Protein 5XPD (pdb70)

CATH classification: 2.20.28.10

Secondary structure (DSSP, 8-state):
-HHHHHHHHHHHHHHHHHHTTTHHHHHHHHHHTS-TT--SHHHHHHHHHHHHHHHHHHHHTTGGGHHHHHHHHHHHHHHHHHHHHHHSS-HHHHHHHHHHIIIIIIIIHHHHHHHHHHH--HHHHHHHHHHHHHHHHHHTTHHHHHHHHHHHHHT--TTS-HHHHHHHHHHHHHHHHHHHHTT-HHHHHHHHHHHHHHHHHHHHHHHHTT-SPPGGGSPPEEETTT--EE-TTT-BGGGTB-TT--GGGS-TT-B-TTT--BGGGEEE-

B-factor: mean 39.99, std 9.56, range [23.78, 110.28]

Sequence (269 aa):
NLWAFVFGILGNIISFVLFLAPVPTFVRICKKKSTEGFQSLPYVSALFNAMLWIYYAMQKDGTAFLLITINAFGCVIETIYIVLFVSYANKKTRISTLKVLGLLNFLGFAAIVLVCELLTKGSTREKVLGGICVGFSVSMFAAPLSIMRVVVRTRSVEFMPFSLSLFLTINAVTWLFYGLAIKDFYVALPNVLGAFLGAVQMILYIIFKYYKTPVAQMKKYTCTVCGYIYNPEDGDPDNGVNPGTDFKDIPDDWVCPLCGVGKDQFEEV

Organism: Arabidopsis thaliana (NCBI:txid3702)

GO terms:
  GO:0005515 protein binding (F, IPI)
  GO:0005886 plasma membrane (C, IDA)
  GO:0008515 sucrose transmembrane transporter activity (F, IDA)
  GO:1905200 gibberellic acid transmembrane transport (P, IDA)
  GO:0015770 sucrose transport (P, IDA)
  GO:1905201 gibberellin transmembrane transporter activity (F, IDA)
  GO:0009555 pollen development (P, IGI)
  GO:0009901 anther dehiscence (P, IGI)
  GO:1905200 gibberellic acid transmembrane transport (P, IGI)
  GO:0052543 callose deposition in cell wall (P, IGI)
  GO:0080112 seed growth (P, IGI)

InterPro domains:
  IPR004316 Sugar transporter SWEET repeat [PF03083] (11-97)
  IPR004316 Sugar transporter SWEET repeat [PF03083] (133-217)
  IPR047664 Sugar transporter SWEET [PTHR10791] (14-227)

Foldseek 3Di:
DVQLVVLLVVLLVLLVVVLCVCVVLLVVCVVVLENPPDALVVLLLQLLLLVLQLVLVVQVPDSCVSSNVSSVVSNVSSVVVLVSNLRSYDPVRVVVSVVSSCVRVPVVVVVVVVCLVPPDHHPVSNVSSLVVSLVSLLVSCVVLVVLLVCCVVVLACVSPDLVSLVSQLSSLVSQLSSCVVVVNVSSRVVSVVRNVSSVVSNVSCVVRHCVDPPLVPAWWKAQPVPRDIARQQPFDVVVPTDRVHHLVNDDQCDADPVPGHGSVRMDTD

Nearest PDB structures (foldseek):
  5xpd-assembly1_A  TM=1.004E+00  e=3.916E-40  Arabidopsis thaliana
  5cth-assembly1_B  TM=9.439E-01  e=1.052E-13  Oryza sativa Japonica Group
  1t9p-assembly1_A  TM=1.007E+00  e=3.402E-06  Clostridium pasteurianum
  7sus-assembly1_A  TM=2.510E-01  e=6.644E-07  Homo sapiens
  4xnw-assembly1_A  TM=2.175E-01  e=5.753E-07  Homo sapiens

Radius of gyration: 25.72 Å; Cα contacts (8 Å, |Δi|>4): 319; chains: 1; bounding box: 33×51×78 Å

Solvent-accessible surface area: 15202 Å² total; per-residue (Å²): 109,140,178,8,118,69,36,0,71,77,0,23,95,32,10,88,62,35,38,65,50,26,59,92,37,7,73,107,0,41,150,109,136,38,6,48,67,77,118,14,111,68,20,0,14,18,16,10,31,4,33,0,24,36,16,0,1,111,42,46,106,64,78,0,128,25,6,41,51,12,22,41,62,0,25,88,14,8,62,77,5,8,84,49,0,23,52,64,8,97,159,167,44,87,71,62,3,85,134,62,28,24,123,47,10,138,121,26,41,54,52,27,53,108,68,0,76,125,133,22,151,51,83,76,20,54,126,50,0,0,38,59,0,24,38,38,16,53,64,64,41,65,66,35,90,59,53,14,180,41,1,61,175,54,96,26,18,131,122,6,57,69,62,90,0,60,73,74,13,70,29,6,46,7,22,27,92,0,0,78,22,22,146,5,118,66,10,2,90,8,26,72,62,12,16,134,25,3,36,48,11,32,92,23,36,128,102,24,90,171,116,132,81,83,64,99,72,18,115,85,28,26,0,90,87,47,50,39,72,0,36,3,102,89,8,12,84,140,91,67,6,113,77,29,31,36,16,165,106,3,73,128,126,16,66,1,52,131,55,43,32,26,31,126,71,20,107,69,105

Structure (mmCIF, N/CA/C/O backbone):
data_5XPD
#
_entry.id   5XPD
#
_cell.length_a   75.780
_cell.length_b   42.831
_cell.length_c   116.553
_cell.angle_alpha   90.00
_cell.angle_beta   93.85
_cell.angle_gamma   90.00
#
_symmetry.space_group_name_H-M   'C 1 2 1'
#
loop_
_entity.id
_entity.type
_entity.pdbx_description
1 polymer 'sugar transporter'
2 non-polymer "2'-DEOXYCYTIDINE-5'-MONOPHOSPHATE"
#
loop_
_atom_site.group_PDB
_atom_site.id
_atom_site.type_symbol
_atom_site.label_atom_id
_atom_site.label_alt_id
_atom_site.label_comp_id
_atom_site.label_asym_id
_atom_site.label_entity_id
_atom_site.label_seq_id
_atom_site.pdbx_PDB_ins_code
_atom_site.Cartn_x
_atom_site.Cartn_y
_atom_site.Cartn_z
_atom_site.occupancy
_atom_site.B_iso_or_equiv
_atom_site.auth_seq_id
_atom_site.auth_comp_id
_atom_site.auth_asym_id
_atom_site.auth_atom_id
_atom_site.pdbx_PDB_model_num
ATOM 1 N N . ASN A 1 6 ? -21.859 1.505 55.892 1.00 58.19 6 ASN A N 1
ATOM 2 C CA . ASN A 1 6 ? -22.874 2.552 55.893 1.00 54.93 6 ASN A CA 1
ATOM 3 C C . ASN A 1 6 ? -23.757 2.493 54.644 1.00 51.55 6 ASN A C 1
ATOM 4 O O . ASN A 1 6 ? -23.364 1.930 53.624 1.00 50.65 6 ASN A O 1
ATOM 9 N N . LEU A 1 7 ? -24.948 3.079 54.749 1.00 45.91 7 LEU A N 1
ATOM 10 C CA . LEU A 1 7 ? -25.988 3.027 53.717 1.00 46.20 7 LEU A CA 1
ATOM 11 C C . LEU A 1 7 ? -25.533 3.605 52.375 1.00 51.57 7 LEU A C 1
ATOM 12 O O . LEU A 1 7 ? -25.778 3.019 51.306 1.00 52.96 7 LEU A O 1
ATOM 17 N N . TRP A 1 8 ? -24.853 4.746 52.453 1.00 49.75 8 TRP A N 1
ATOM 18 C CA . TRP A 1 8 ? -24.336 5.441 51.281 1.00 49.12 8 TRP A CA 1
ATOM 19 C C . TRP A 1 8 ? -23.477 4.540 50.403 1.00 49.13 8 TRP A C 1
ATOM 20 O O . TRP A 1 8 ? -23.718 4.409 49.194 1.00 50.15 8 TRP A O 1
ATOM 31 N N . ALA A 1 9 ? -22.473 3.931 51.030 1.00 50.00 9 ALA A N 1
ATOM 32 C CA . ALA A 1 9 ? -21.561 3.013 50.355 1.00 42.75 9 ALA A CA 1
ATOM 33 C C . ALA A 1 9 ? -22.304 1.889 49.656 1.00 42.86 9 ALA A C 1
ATOM 34 O O . ALA A 1 9 ? -21.856 1.391 48.625 1.00 44.31 9 ALA A O 1
ATOM 36 N N . PHE A 1 10 ? -23.428 1.476 50.233 1.00 44.03 10 PHE A N 1
ATOM 37 C CA . PHE A 1 10 ? -24.248 0.443 49.626 1.00 44.34 10 PHE A CA 1
ATOM 38 C C . PHE A 1 10 ? -24.912 0.983 48.375 1.00 47.33 10 PHE A C 1
ATOM 39 O O . PHE A 1 10 ? -24.854 0.342 47.318 1.00 50.61 10 PHE A O 1
ATOM 47 N N . VAL A 1 11 ? -25.540 2.154 48.489 1.00 44.45 11 VAL A N 1
ATOM 48 C CA . VAL A 1 11 ? -26.191 2.747 47.325 1.00 45.84 11 VAL A CA 1
ATOM 49 C C . VAL A 1 11 ? -25.201 2.888 46.165 1.00 44.73 11 VAL A C 1
ATOM 50 O O . VAL A 1 11 ? -25.509 2.487 45.030 1.00 42.63 11 VAL A O 1
ATOM 54 N N . PHE A 1 12 ? -24.006 3.403 46.449 1.00 42.77 12 PHE A N 1
ATOM 55 C CA . PHE A 1 12 ? -23.018 3.610 45.391 1.00 41.81 12 PHE A CA 1
ATOM 56 C C . PHE A 1 12 ? -22.342 2.322 44.946 1.00 40.48 12 PHE A C 1
ATOM 57 O O . PHE A 1 12 ? -21.769 2.256 43.858 1.00 39.99 12 PHE A O 1
ATOM 65 N N . GLY A 1 13 ? -22.405 1.304 45.793 1.00 39.60 13 GLY A N 1
ATOM 66 C CA . GLY A 1 13 ? -21.928 -0.013 45.426 1.00 37.42 13 GLY A CA 1
ATOM 67 C C . GLY A 1 13 ? -22.842 -0.613 44.379 1.00 38.75 13 GLY A C 1
ATOM 68 O O . GLY A 1 13 ? -22.389 -1.018 43.308 1.00 39.05 13 GLY A O 1
ATOM 69 N N . ILE A 1 14 ? -24.136 -0.654 44.687 1.00 38.23 14 ILE A N 1
ATOM 70 C CA . ILE A 1 14 ? -25.135 -1.130 43.738 1.00 35.22 14 ILE A CA 1
ATOM 71 C C . ILE A 1 14 ? -25.043 -0.356 42.427 1.00 37.74 14 ILE A C 1
ATOM 72 O O . ILE A 1 14 ? -24.953 -0.959 41.343 1.00 37.08 14 ILE A O 1
ATOM 77 N N . LEU A 1 15 ? -25.040 0.973 42.526 1.00 37.48 15 LEU A N 1
ATOM 78 C CA . LEU A 1 15 ? -24.963 1.805 41.328 1.00 33.09 15 LEU A CA 1
ATOM 79 C C . LEU A 1 15 ? -23.720 1.480 40.496 1.00 35.18 15 LEU A C 1
ATOM 80 O O . LEU A 1 15 ? -23.814 1.191 39.287 1.00 37.64 15 LEU A O 1
ATOM 85 N N . GLY A 1 16 ? -22.565 1.499 41.158 1.00 33.34 16 GLY A N 1
ATOM 86 C CA . GLY A 1 16 ? -21.304 1.185 40.512 1.00 34.53 16 GLY A CA 1
ATOM 87 C C . GLY A 1 16 ? -21.325 -0.153 39.795 1.00 37.91 16 GLY A C 1
ATOM 88 O O . GLY A 1 16 ? -20.834 -0.280 38.671 1.00 35.98 16 GLY A O 1
ATOM 89 N N . ASN A 1 17 ? -21.912 -1.149 40.450 1.00 35.55 17 ASN A N 1
ATOM 90 C CA . ASN A 1 17 ? -22.018 -2.493 39.897 1.00 34.10 17 ASN A CA 1
ATOM 91 C C . ASN A 1 17 ? -22.867 -2.524 38.637 1.00 34.55 17 ASN A C 1
ATOM 92 O O . ASN A 1 17 ? -22.505 -3.166 37.656 1.00 35.08 17 ASN A O 1
ATOM 97 N N . ILE A 1 18 ? -23.993 -1.819 38.662 1.00 32.91 18 ILE A N 1
ATOM 98 C CA . ILE A 1 18 ? -24.871 -1.763 37.497 1.00 33.16 18 ILE A CA 1
ATOM 99 C C . ILE A 1 18 ? -24.165 -1.117 36.292 1.00 37.71 18 ILE A C 1
ATOM 100 O O . ILE A 1 18 ? -24.021 -1.743 35.215 1.00 37.49 18 ILE A O 1
ATOM 105 N N . ILE A 1 19 ? -23.694 0.114 36.489 1.00 37.12 19 ILE A N 1
ATOM 106 C CA . ILE A 1 19 ? -23.011 0.845 35.417 1.00 33.94 19 ILE A CA 1
ATOM 107 C C . ILE A 1 19 ? -21.813 0.064 34.847 1.00 33.48 19 ILE A C 1
ATOM 108 O O . ILE A 1 19 ? -21.682 -0.116 33.623 1.00 35.12 19 ILE A O 1
ATOM 113 N N . SER A 1 20 ? -20.946 -0.404 35.742 1.00 36.11 20 SER A N 1
ATOM 114 C CA . SER A 1 20 ? -19.750 -1.135 35.332 1.00 37.08 20 SER A CA 1
ATOM 115 C C . SER A 1 20 ? -20.084 -2.441 34.628 1.00 32.11 20 SER A C 1
ATOM 116 O O . SER A 1 20 ? -19.373 -2.843 33.717 1.00 34.45 20 SER A O 1
ATOM 119 N N . PHE A 1 21 ? -21.143 -3.108 35.081 1.00 33.19 21 PHE A N 1
ATOM 120 C CA . PHE A 1 21 ? -21.682 -4.278 34.392 1.00 32.96 21 PHE A CA 1
ATOM 121 C C . PHE A 1 21 ? -21.933 -3.932 32.930 1.00 35.08 21 PHE A C 1
ATOM 122 O O . PHE A 1 21 ? -21.421 -4.615 32.015 1.00 35.76 21 PHE A O 1
ATOM 130 N N . VAL A 1 22 ? -22.696 -2.859 32.713 1.00 31.29 22 VAL A N 1
ATOM 131 C CA . VAL A 1 22 ? -22.926 -2.392 31.344 1.00 32.96 22 VAL A CA 1
ATOM 132 C C . VAL A 1 22 ? -21.612 -2.208 30.570 1.00 32.84 22 VAL A C 1
ATOM 133 O O . VAL A 1 22 ? -21.442 -2.742 29.452 1.00 35.54 22 VAL A O 1
ATOM 137 N N . LEU A 1 23 ? -20.681 -1.470 31.170 1.00 35.49 23 LEU A N 1
ATOM 138 C CA . LEU A 1 23 ? -19.412 -1.208 30.501 1.00 36.01 23 LEU A CA 1
ATOM 139 C C . LEU A 1 23 ? -18.611 -2.481 30.210 1.00 29.53 23 LEU A C 1
ATOM 140 O O . LEU A 1 23 ? -17.824 -2.517 29.264 1.00 31.93 23 LEU A O 1
ATOM 145 N N . PHE A 1 24 ? -18.804 -3.518 31.018 1.00 30.09 24 PHE A N 1
ATOM 146 C CA . PHE A 1 24 ? -18.161 -4.797 30.752 1.00 31.10 24 PHE A CA 1
ATOM 147 C C . PHE A 1 24 ? -18.844 -5.468 29.580 1.00 33.01 24 PHE A C 1
ATOM 148 O O . PHE A 1 24 ? -18.223 -6.244 28.851 1.00 31.23 24 PHE A O 1
ATOM 156 N N . LEU A 1 25 ? -20.124 -5.172 29.390 1.00 32.52 25 LEU A N 1
ATOM 157 C CA . LEU A 1 25 ? -20.811 -5.747 28.245 1.00 31.45 25 LEU A CA 1
ATOM 158 C C . LEU A 1 25 ? -20.643 -4.891 26.986 1.00 34.16 25 LEU A C 1
ATOM 159 O O . LEU A 1 25 ? -21.185 -5.223 25.930 1.00 36.39 25 LEU A O 1
ATOM 164 N N . ALA A 1 26 ? -19.898 -3.793 27.096 1.00 33.46 26 ALA A N 1
ATOM 165 C CA . ALA A 1 26 ? -19.631 -2.941 25.927 1.00 32.48 26 ALA A CA 1
ATOM 166 C C . ALA A 1 26 ? -18.881 -3.587 24.730 1.00 29.49 26 ALA A C 1
ATOM 167 O O . ALA A 1 26 ? -19.130 -3.198 23.589 1.00 39.64 26 ALA A O 1
ATOM 169 N N . PRO A 1 27 ? -17.958 -4.546 24.965 1.00 30.02 27 PRO A N 1
ATOM 170 C CA . PRO A 1 27 ? -17.267 -5.129 23.797 1.00 33.72 27 PRO A CA 1
ATOM 171 C C . PRO A 1 27 ? -18.008 -6.272 23.083 1.00 31.38 27 PRO A C 1
ATOM 172 O O . PRO A 1 27 ? -17.490 -6.872 22.110 1.00 34.53 27 PRO A O 1
ATOM 176 N N . VAL A 1 28 ? -19.209 -6.574 23.562 1.00 30.29 28 VAL A N 1
ATOM 177 C CA . VAL A 1 28 ? -19.955 -7.709 23.035 1.00 29.62 28 VAL A CA 1
ATOM 178 C C . VAL A 1 28 ? -20.235 -7.610 21.527 1.00 34.70 28 VAL A C 1
ATOM 179 O O . VAL A 1 28 ? -19.966 -8.571 20.818 1.00 38.90 28 VAL A O 1
ATOM 183 N N . PRO A 1 29 ? -20.752 -6.467 21.023 1.00 38.34 29 PRO A N 1
ATOM 184 C CA . PRO A 1 29 ? -20.956 -6.437 19.567 1.00 35.24 29 PRO A CA 1
ATOM 185 C C . PRO A 1 29 ? -19.677 -6.689 18.765 1.00 33.23 29 PRO A C 1
ATOM 186 O O . PRO A 1 29 ? -19.713 -7.391 17.741 1.00 36.45 29 PRO A O 1
ATOM 190 N N . THR A 1 30 ? -18.569 -6.126 19.242 1.00 31.02 30 THR A N 1
ATOM 191 C CA . THR A 1 30 ? -17.256 -6.403 18.676 1.00 36.65 30 THR A CA 1
ATOM 192 C C . THR A 1 30 ? -17.029 -7.904 18.578 1.00 38.15 30 THR A C 1
ATOM 193 O O . THR A 1 30 ? -16.586 -8.407 17.538 1.00 45.17 30 THR A O 1
ATOM 197 N N . PHE A 1 31 ? -17.350 -8.631 19.645 1.00 31.88 31 PHE A N 1
ATOM 198 C CA . PHE A 1 31 ? -17.115 -10.073 19.592 1.00 34.68 31 PHE A CA 1
ATOM 199 C C . PHE A 1 31 ? -18.154 -10.857 18.782 1.00 35.61 31 PHE A C 1
ATOM 200 O O . PHE A 1 31 ? -17.853 -11.940 18.276 1.00 35.45 31 PHE A O 1
ATOM 208 N N . VAL A 1 32 ? -19.361 -10.318 18.649 1.00 35.84 32 VAL A N 1
ATOM 209 C CA . VAL A 1 32 ? -20.345 -10.887 17.741 1.00 34.51 32 VAL A CA 1
ATOM 210 C C . VAL A 1 32 ? -19.742 -10.851 16.345 1.00 39.72 32 VAL A C 1
ATOM 211 O O . VAL A 1 32 ? -19.731 -11.863 15.626 1.00 40.76 32 VAL A O 1
ATOM 215 N N . ARG A 1 33 ? -19.205 -9.685 15.990 1.00 35.65 33 ARG A N 1
ATOM 216 C CA . ARG A 1 33 ? -18.454 -9.533 14.749 1.00 37.51 33 ARG A CA 1
ATOM 217 C C . ARG A 1 33 ? -17.330 -10.559 14.614 1.00 42.03 33 ARG A C 1
ATOM 218 O O . ARG A 1 33 ? -17.279 -11.301 13.623 1.00 47.09 33 ARG A O 1
ATOM 226 N N . ILE A 1 34 ? -16.437 -10.600 15.600 1.00 44.29 34 ILE A N 1
ATOM 227 C CA . ILE A 1 34 ? -15.260 -11.461 15.506 1.00 41.10 34 ILE A CA 1
ATOM 228 C C . ILE A 1 34 ? -15.657 -12.929 15.337 1.00 41.27 34 ILE A C 1
ATOM 229 O O . ILE A 1 34 ? -14.999 -13.679 14.612 1.00 44.16 34 ILE A O 1
ATOM 234 N N . CYS A 1 35 ? -16.753 -13.326 15.975 1.00 41.45 35 CYS A N 1
ATOM 235 C CA . CYS A 1 35 ? -17.266 -14.678 15.807 1.00 41.72 35 CYS A CA 1
ATOM 236 C C . CYS A 1 35 ? -17.855 -14.880 14.413 1.00 43.47 35 CYS A C 1
ATOM 237 O O . CYS A 1 35 ? -17.767 -15.975 13.853 1.00 51.84 35 CYS A O 1
ATOM 240 N N . LYS A 1 36 ? -18.451 -13.831 13.850 1.00 44.40 36 LYS A N 1
ATOM 241 C CA . LYS A 1 36 ? -18.924 -13.907 12.471 1.00 47.78 36 LYS A CA 1
ATOM 242 C C . LYS A 1 36 ? -17.776 -14.163 11.497 1.00 51.65 36 LYS A C 1
ATOM 243 O O . LYS A 1 36 ? -17.761 -15.178 10.799 1.00 55.59 36 LYS A O 1
ATOM 249 N N . LYS A 1 37 ? -16.812 -13.247 11.462 1.00 47.83 37 LYS A N 1
ATOM 250 C CA . LYS A 1 37 ? -15.758 -13.299 10.449 1.00 50.07 37 LYS A CA 1
ATOM 251 C C . LYS A 1 37 ? -14.754 -14.435 10.676 1.00 44.98 37 LYS A C 1
ATOM 252 O O . LYS A 1 37 ? -14.022 -14.809 9.757 1.00 47.62 37 LYS A O 1
ATOM 258 N N . LYS A 1 38 ? -14.744 -14.988 11.889 1.00 48.21 38 LYS A N 1
ATOM 259 C CA . LYS A 1 38 ? -13.769 -16.004 12.306 1.00 44.93 38 LYS A CA 1
ATOM 260 C C . LYS A 1 38 ? -12.354 -15.436 12.284 1.00 47.66 38 LYS A C 1
ATOM 261 O O . LYS A 1 38 ? -11.384 -16.151 12.022 1.00 52.16 38 LYS A O 1
ATOM 267 N N . SER A 1 39 ? -12.250 -14.142 12.561 1.00 43.73 39 SER A N 1
ATOM 268 C CA . SER A 1 39 ? -10.963 -13.468 12.627 1.00 45.85 39 SER A CA 1
ATOM 269 C C . SER A 1 39 ? -11.054 -12.287 13.583 1.00 44.06 39 SER A C 1
ATOM 270 O O . SER A 1 39 ? -12.089 -11.626 13.669 1.00 39.00 39 SER A O 1
ATOM 273 N N . THR A 1 40 ? -9.968 -12.024 14.299 1.00 47.24 40 THR A N 1
ATOM 274 C CA . THR A 1 40 ? -9.925 -10.904 15.230 1.00 39.38 40 THR A CA 1
ATOM 275 C C . THR A 1 40 ? -9.694 -9.587 14.502 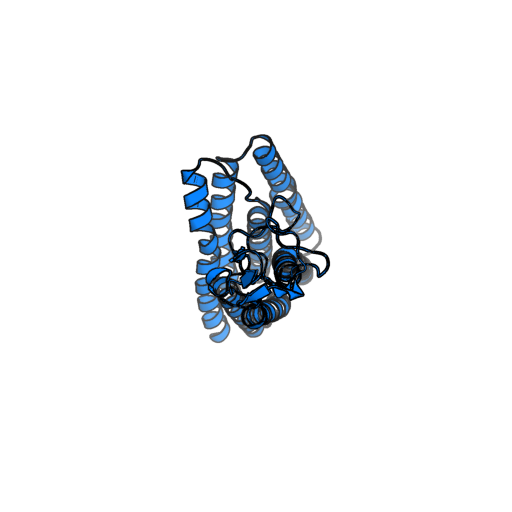1.00 43.19 40 THR A C 1
ATOM 276 O O . THR A 1 40 ? -9.561 -8.540 15.133 1.00 47.75 40 THR A O 1
ATOM 280 N N . GLU A 1 41 ? -9.647 -9.656 13.173 1.00 46.19 41 GLU A N 1
ATOM 281 C CA . GLU A 1 41 ? -9.465 -8.484 12.320 1.00 40.43 41 GLU A CA 1
ATOM 282 C C . GLU A 1 41 ? -8.286 -7.628 12.770 1.00 44.30 41 GLU A C 1
ATOM 283 O O . GLU A 1 41 ? -7.169 -8.123 12.928 1.00 51.52 41 GLU A O 1
ATOM 285 N N . GLY A 1 42 ? -8.545 -6.343 12.988 1.00 46.05 42 GLY A N 1
ATOM 286 C CA . GLY A 1 42 ? -7.514 -5.425 13.433 1.00 44.68 42 GLY A CA 1
ATOM 287 C C . GLY A 1 42 ? -7.610 -5.114 14.914 1.00 38.50 42 GLY A C 1
ATOM 288 O O . GLY A 1 42 ? -7.035 -4.134 15.386 1.00 41.69 42 GLY A O 1
ATOM 289 N N . PHE A 1 43 ? -8.334 -5.951 15.651 1.00 43.90 43 PHE A N 1
ATOM 290 C CA . PHE A 1 43 ? -8.535 -5.731 17.079 1.00 37.79 43 PHE A CA 1
ATOM 291 C C . PHE A 1 43 ? -7.352 -6.227 17.904 1.00 33.47 43 PHE A C 1
ATOM 292 O O . PHE A 1 43 ? -6.712 -7.221 17.560 1.00 38.43 43 PHE A O 1
ATOM 300 N N . GLN A 1 44 ? -7.070 -5.523 18.995 1.00 35.15 44 GLN A N 1
ATOM 301 C CA . GLN A 1 44 ? -6.001 -5.913 19.904 1.00 30.01 44 GLN A CA 1
ATOM 302 C C . GLN A 1 44 ? -6.582 -6.617 21.124 1.00 29.57 44 GLN A C 1
ATOM 303 O O . GLN A 1 44 ? -7.782 -6.527 21.390 1.00 33.39 44 GLN A O 1
ATOM 309 N N . SER A 1 45 ? -5.730 -7.317 21.863 1.00 34.55 45 SER A N 1
ATOM 310 C CA . SER A 1 45 ? -6.172 -8.049 23.043 1.00 28.74 45 SER A CA 1
ATOM 311 C C . SER A 1 45 ? -5.739 -7.344 24.319 1.00 29.67 45 SER A C 1
ATOM 312 O O . SER A 1 45 ? -6.089 -7.763 25.424 1.00 32.78 45 SER A O 1
ATOM 315 N N . LEU A 1 46 ? -4.980 -6.265 24.153 1.00 28.39 46 LEU A N 1
ATOM 316 C CA . LEU A 1 46 ? -4.455 -5.507 25.283 1.00 29.36 46 LEU A CA 1
ATOM 317 C C . LEU A 1 46 ? -5.537 -4.918 26.197 1.00 31.23 46 LEU A C 1
ATOM 318 O O . LEU A 1 46 ? -5.384 -4.984 27.412 1.00 31.90 46 LEU A O 1
ATOM 323 N N . PRO A 1 47 ? -6.621 -4.334 25.636 1.00 30.59 47 PRO A N 1
ATOM 324 C CA . PRO A 1 47 ? -7.646 -3.837 26.566 1.00 31.40 47 PRO A CA 1
ATOM 325 C C . PRO A 1 47 ? -8.197 -4.914 27.501 1.00 30.69 47 PRO A C 1
ATOM 326 O O . PRO A 1 47 ? -8.550 -4.624 28.649 1.00 42.42 47 PRO A O 1
ATOM 330 N N . TYR A 1 48 ? -8.239 -6.145 27.002 1.00 32.92 48 TYR A N 1
ATOM 331 C CA . TYR A 1 48 ? -8.857 -7.264 27.702 1.00 31.73 48 TYR A CA 1
ATOM 332 C C . TYR A 1 48 ? -7.923 -7.863 28.742 1.00 31.63 48 TYR A C 1
ATOM 333 O O . TYR A 1 48 ? -8.303 -8.032 29.903 1.00 34.23 48 TYR A O 1
ATOM 342 N N . VAL A 1 49 ? -6.704 -8.180 28.320 1.00 31.38 49 VAL A N 1
ATOM 343 C CA . VAL A 1 49 ? -5.657 -8.615 29.236 1.00 31.27 49 VAL A CA 1
ATOM 344 C C . VAL A 1 49 ? -5.506 -7.596 30.367 1.00 31.46 49 VAL A C 1
ATOM 345 O O . VAL A 1 49 ? -5.452 -7.958 31.553 1.00 32.25 49 VAL A O 1
ATOM 349 N N . SER A 1 50 ? -5.481 -6.320 29.988 1.00 32.65 50 SER A N 1
ATOM 350 C CA . SER A 1 50 ? -5.453 -5.231 30.956 1.00 30.97 50 SER A CA 1
ATOM 351 C C . SER A 1 50 ? -6.636 -5.275 31.910 1.00 30.57 50 SER A C 1
ATOM 352 O O . SER A 1 50 ? -6.438 -5.367 33.120 1.00 32.98 50 SER A O 1
ATOM 355 N N . ALA A 1 51 ? -7.854 -5.208 31.373 1.00 31.63 51 ALA A N 1
ATOM 356 C CA . ALA A 1 51 ? -9.056 -5.168 32.207 1.00 32.63 51 ALA A CA 1
ATOM 357 C C . ALA A 1 51 ? -9.106 -6.334 33.203 1.00 32.72 51 ALA A C 1
ATOM 358 O O . ALA A 1 51 ? -9.490 -6.158 34.373 1.00 34.47 51 ALA A O 1
ATOM 360 N N . LEU A 1 52 ? -8.701 -7.515 32.742 1.00 31.49 52 LEU A N 1
ATOM 361 C CA . LEU A 1 52 ? -8.621 -8.677 33.619 1.00 32.26 52 LEU A CA 1
ATOM 362 C C . LEU A 1 52 ? -7.587 -8.480 34.726 1.00 32.18 52 LEU A C 1
ATOM 363 O O . LEU A 1 52 ? -7.895 -8.702 35.902 1.00 33.77 52 LEU A O 1
ATOM 368 N N . PHE A 1 53 ? -6.373 -8.066 34.361 1.00 30.73 53 PHE A N 1
ATOM 369 C CA . PHE A 1 53 ? -5.321 -7.872 35.362 1.00 31.09 53 PHE A CA 1
ATOM 370 C C . PHE A 1 53 ? -5.743 -6.852 36.425 1.00 32.18 53 PHE A C 1
ATOM 371 O O . PHE A 1 53 ? -5.511 -7.051 37.626 1.00 35.21 53 PHE A O 1
ATOM 379 N N . ASN A 1 54 ? -6.371 -5.773 35.965 1.00 33.79 54 ASN A N 1
ATOM 380 C CA . ASN A 1 54 ? -6.892 -4.722 36.831 1.00 31.70 54 ASN A CA 1
ATOM 381 C C . ASN A 1 54 ? -7.946 -5.263 37.798 1.00 35.86 54 ASN A C 1
ATOM 382 O O . ASN A 1 54 ? -7.840 -5.076 39.024 1.00 38.45 54 ASN A O 1
ATOM 387 N N . ALA A 1 55 ? -8.948 -5.942 37.240 1.00 36.16 55 ALA A N 1
ATOM 388 C CA . ALA A 1 55 ? -9.991 -6.578 38.043 1.00 31.90 55 ALA A CA 1
ATOM 389 C C . ALA A 1 55 ? -9.398 -7.481 39.127 1.00 35.29 55 ALA A C 1
ATOM 390 O O . ALA A 1 55 ? -9.831 -7.444 40.287 1.00 34.00 55 ALA A O 1
ATOM 392 N N . MET A 1 56 ? -8.400 -8.278 38.752 1.00 33.71 56 MET A N 1
ATOM 393 C CA . MET A 1 56 ? -7.766 -9.185 39.704 1.00 37.62 56 MET A CA 1
ATOM 394 C C . MET A 1 56 ? -7.070 -8.418 40.827 1.00 32.67 56 MET A C 1
ATOM 395 O O . MET A 1 56 ? -7.280 -8.716 42.015 1.00 34.99 56 MET A O 1
ATOM 400 N N . LEU A 1 57 ? -6.264 -7.427 40.450 1.00 30.59 57 LEU A N 1
ATOM 401 C CA . LEU A 1 57 ? -5.635 -6.556 41.436 1.00 35.75 57 LEU A CA 1
ATOM 402 C C . LEU A 1 57 ? -6.653 -5.988 42.422 1.00 38.87 57 LEU A C 1
ATOM 403 O O . LEU A 1 57 ? -6.389 -5.943 43.627 1.00 38.88 57 LEU A O 1
ATOM 408 N N . TRP A 1 58 ? -7.819 -5.576 41.926 1.00 36.39 58 TRP A N 1
ATOM 409 C CA . TRP A 1 58 ? -8.801 -4.956 42.814 1.00 35.45 58 TRP A CA 1
ATOM 410 C C . TRP A 1 58 ? -9.519 -5.956 43.727 1.00 31.29 58 TRP A C 1
ATOM 411 O O . TRP A 1 58 ? -9.791 -5.642 44.893 1.00 33.27 58 TRP A O 1
ATOM 422 N N . ILE A 1 59 ? -9.829 -7.143 43.208 1.00 32.45 59 ILE A N 1
ATOM 423 C CA . ILE A 1 59 ? -10.359 -8.210 44.058 1.00 36.70 59 ILE A CA 1
ATOM 424 C C . ILE A 1 59 ? -9.391 -8.471 45.205 1.00 39.89 59 ILE A C 1
ATOM 425 O O . ILE A 1 59 ? -9.780 -8.504 46.391 1.00 38.03 59 ILE A O 1
ATOM 430 N N . TYR A 1 60 ? -8.121 -8.630 44.836 1.00 40.43 60 TYR A N 1
ATOM 431 C CA . TYR A 1 60 ? -7.058 -8.833 45.810 1.00 36.58 60 TYR A CA 1
ATOM 432 C C . TYR A 1 60 ? -7.024 -7.699 46.836 1.00 36.44 60 TYR A C 1
ATOM 433 O O . TYR A 1 60 ? -6.846 -7.946 48.030 1.00 43.22 60 TYR A O 1
ATOM 442 N N . TYR A 1 61 ? -7.200 -6.462 46.374 1.00 36.48 61 TYR A N 1
ATOM 443 C CA . TYR A 1 61 ? -7.195 -5.317 47.284 1.00 36.59 61 TYR A CA 1
ATOM 444 C C . TYR A 1 61 ? -8.342 -5.399 48.278 1.00 38.49 61 TYR A C 1
ATOM 445 O O . TYR A 1 61 ? -8.167 -5.125 49.467 1.00 43.49 61 TYR A O 1
ATOM 454 N N . ALA A 1 62 ? -9.516 -5.779 47.787 1.00 35.88 62 ALA A N 1
ATOM 455 C CA . ALA A 1 62 ? -10.700 -5.809 48.632 1.00 37.78 62 ALA A CA 1
ATOM 456 C C . ALA A 1 62 ? -10.630 -6.896 49.690 1.00 40.08 62 ALA A C 1
ATOM 457 O O . ALA A 1 62 ? -11.062 -6.680 50.820 1.00 43.69 62 ALA A O 1
ATOM 459 N N . MET A 1 63 ? -10.098 -8.063 49.332 1.00 36.09 63 MET A N 1
ATOM 460 C CA . MET A 1 63 ? -9.995 -9.153 50.306 1.00 38.93 63 MET A CA 1
ATOM 461 C C . MET A 1 63 ? -9.230 -8.739 51.567 1.00 43.55 63 MET A C 1
ATOM 462 O O . MET A 1 63 ? -9.395 -9.332 52.634 1.00 48.16 63 MET A O 1
ATOM 467 N N . GLN A 1 64 ? -8.401 -7.710 51.430 1.00 40.48 64 GLN A N 1
ATOM 468 C CA . GLN A 1 64 ? -7.676 -7.123 52.546 1.00 44.89 64 GLN A CA 1
ATOM 469 C C . GLN A 1 64 ? -8.556 -6.203 53.389 1.00 46.13 64 GLN A C 1
ATOM 470 O O . GLN A 1 64 ? -8.378 -6.104 54.604 1.00 48.05 64 GLN A O 1
ATOM 476 N N . LYS A 1 65 ? -9.504 -5.531 52.740 1.00 48.42 65 LYS A N 1
ATOM 477 C CA . LYS A 1 65 ? -10.409 -4.616 53.433 1.00 45.52 65 LYS A CA 1
ATOM 478 C C . LYS A 1 65 ? -11.596 -5.349 54.058 1.00 48.96 65 LYS A C 1
ATOM 479 O O . LYS A 1 65 ? -12.322 -4.774 54.875 1.00 51.92 65 LYS A O 1
ATOM 485 N N . ASP A 1 66 ? -11.792 -6.606 53.660 1.00 49.43 66 ASP A N 1
ATOM 486 C CA . ASP A 1 66 ? -12.882 -7.449 54.163 1.00 55.99 66 ASP A CA 1
ATOM 487 C C . ASP A 1 66 ? -14.284 -6.848 54.013 1.00 64.36 66 ASP A C 1
ATOM 488 O O . ASP A 1 66 ? -14.742 -6.572 52.903 1.00 61.21 66 ASP A O 1
ATOM 493 N N . GLY A 1 67 ? -14.947 -6.676 55.157 1.00 65.81 67 GLY A N 1
ATOM 494 C CA . GLY A 1 67 ? -16.370 -6.385 55.258 1.00 64.77 67 GLY A CA 1
ATOM 495 C C . GLY A 1 67 ? -17.019 -5.394 54.313 1.00 65.21 67 GLY A C 1
ATOM 496 O O . GLY A 1 67 ? -17.921 -5.762 53.563 1.00 65.36 67 GLY A O 1
ATOM 497 N N . THR A 1 68 ? -16.589 -4.137 54.372 1.00 64.38 68 THR A N 1
ATOM 498 C CA . THR A 1 68 ? -17.225 -3.069 53.604 1.00 68.14 68 THR A CA 1
ATOM 499 C C . THR A 1 68 ? -17.160 -3.258 52.092 1.00 59.69 68 THR A C 1
ATOM 500 O O . THR A 1 68 ? -18.142 -3.021 51.388 1.00 59.46 68 THR A O 1
ATOM 504 N N . ALA A 1 69 ? -16.005 -3.694 51.601 1.00 57.03 69 ALA A N 1
ATOM 505 C CA . ALA A 1 69 ? -15.707 -3.639 50.176 1.00 46.07 69 ALA A CA 1
ATOM 506 C C . ALA A 1 69 ? -16.246 -4.813 49.349 1.00 42.72 69 ALA A C 1
ATOM 507 O O . ALA A 1 69 ? -15.832 -4.996 48.201 1.00 43.56 69 ALA A O 1
ATOM 509 N N . PHE A 1 70 ? -17.154 -5.598 49.927 1.00 42.92 70 PHE A N 1
ATOM 510 C CA . PHE A 1 70 ? -17.790 -6.714 49.222 1.00 41.94 70 PHE A CA 1
ATOM 511 C C . PHE A 1 70 ? -18.272 -6.309 47.831 1.00 44.50 70 PHE A C 1
ATOM 512 O O . PHE A 1 70 ? -18.079 -7.038 46.859 1.00 40.10 70 PHE A O 1
ATOM 520 N N . LEU A 1 71 ? -18.879 -5.130 47.748 1.00 46.59 71 LEU A N 1
ATOM 521 C CA . LEU A 1 71 ? -19.448 -4.634 46.502 1.00 38.55 71 LEU A CA 1
ATOM 522 C C . LEU A 1 71 ? -18.421 -4.316 45.418 1.00 40.37 71 LEU A C 1
ATOM 523 O O . LEU A 1 71 ? -18.770 -4.281 44.236 1.00 36.41 71 LEU A O 1
ATOM 528 N N . LEU A 1 72 ? -17.168 -4.083 45.798 1.00 38.35 72 LEU A N 1
ATOM 529 C CA . LEU A 1 72 ? -16.143 -3.861 44.785 1.00 44.32 72 LEU A CA 1
ATOM 530 C C . LEU A 1 72 ? -15.452 -5.181 44.447 1.00 39.54 72 LEU A C 1
ATOM 531 O O . LEU A 1 72 ? -14.530 -5.217 43.631 1.00 38.83 72 LEU A O 1
ATOM 536 N N . ILE A 1 73 ? -15.911 -6.267 45.065 1.00 43.65 73 ILE A N 1
ATOM 537 C CA . ILE A 1 73 ? -15.497 -7.606 44.647 1.00 34.40 73 ILE A CA 1
ATOM 538 C C . ILE A 1 73 ? -16.458 -8.153 43.598 1.00 33.27 73 ILE A C 1
ATOM 539 O O . ILE A 1 73 ? -16.042 -8.543 42.504 1.00 40.18 73 ILE A O 1
ATOM 544 N N . THR A 1 74 ? -17.744 -8.157 43.945 1.00 31.97 74 THR A N 1
ATOM 545 C CA . THR A 1 74 ? -18.809 -8.672 43.085 1.00 31.52 74 THR A CA 1
ATOM 546 C C . THR A 1 74 ? -18.705 -8.211 41.644 1.00 32.67 74 THR A C 1
ATOM 547 O O . THR A 1 74 ? -18.867 -9.001 40.717 1.00 33.13 74 THR A O 1
ATOM 551 N N . ILE A 1 75 ? -18.448 -6.926 41.453 1.00 32.54 75 ILE A N 1
ATOM 552 C CA . ILE A 1 75 ? -18.328 -6.419 40.102 1.00 31.50 75 ILE A CA 1
ATOM 553 C C . ILE A 1 75 ? -17.021 -6.933 39.483 1.00 37.43 75 ILE A C 1
ATOM 554 O O . ILE A 1 75 ? -17.041 -7.534 38.405 1.00 44.21 75 ILE A O 1
ATOM 559 N N . ASN A 1 76 ? -15.906 -6.768 40.194 1.00 33.53 76 ASN A N 1
ATOM 560 C CA . ASN A 1 76 ? -14.605 -7.210 39.699 1.00 32.59 76 ASN A CA 1
ATOM 561 C C . ASN A 1 76 ? -14.576 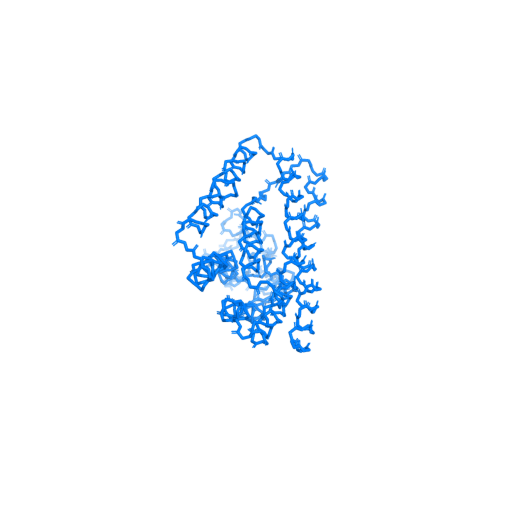-8.707 39.431 1.00 33.95 76 ASN A C 1
ATOM 562 O O . ASN A 1 76 ? -14.023 -9.154 38.424 1.00 37.14 76 ASN A O 1
ATOM 567 N N . ALA A 1 77 ? -15.171 -9.471 40.342 1.00 35.95 77 ALA A N 1
ATOM 568 C CA . ALA A 1 77 ? -15.399 -10.894 40.124 1.00 31.35 77 ALA A CA 1
ATOM 569 C C . ALA A 1 77 ? -16.038 -11.119 38.755 1.00 31.84 77 ALA A C 1
ATOM 570 O O . ALA A 1 77 ? -15.473 -11.819 37.899 1.00 30.98 77 ALA A O 1
ATOM 572 N N . PHE A 1 78 ? -17.182 -10.472 38.530 1.00 33.64 78 PHE A N 1
ATOM 573 C CA . PHE A 1 78 ? -17.863 -10.604 37.250 1.00 31.92 78 PHE A CA 1
ATOM 574 C C . PHE A 1 78 ? -16.990 -10.080 36.120 1.00 35.39 78 PHE A C 1
ATOM 575 O O . PHE A 1 78 ? -17.103 -10.541 34.987 1.00 32.80 78 PHE A O 1
ATOM 583 N N . GLY A 1 79 ? -16.130 -9.112 36.421 1.00 36.52 79 GLY A N 1
ATOM 584 C CA . GLY A 1 79 ? -15.151 -8.671 35.447 1.00 31.96 79 GLY A CA 1
ATOM 585 C C . GLY A 1 79 ? -14.291 -9.842 35.014 1.00 31.45 79 GLY A C 1
ATOM 586 O O . GLY A 1 79 ? -14.237 -10.173 33.823 1.00 31.26 79 GLY A O 1
ATOM 587 N N . CYS A 1 80 ? -13.670 -10.498 35.994 1.00 33.02 80 CYS A N 1
ATOM 588 C CA . CYS A 1 80 ? -12.761 -11.607 35.736 1.00 29.78 80 CYS A CA 1
ATOM 589 C C . CYS A 1 80 ? -13.338 -12.627 34.765 1.00 31.96 80 CYS A C 1
ATOM 590 O O . CYS A 1 80 ? -12.690 -12.987 33.791 1.00 29.82 80 CYS A O 1
ATOM 593 N N . VAL A 1 81 ? -14.558 -13.080 35.030 1.00 31.56 81 VAL A N 1
ATOM 594 C CA . VAL A 1 81 ? -15.253 -13.964 34.106 1.00 30.42 81 VAL A CA 1
ATOM 595 C C . VAL A 1 81 ? -15.410 -13.337 32.723 1.00 33.63 81 VAL A C 1
ATOM 596 O O . VAL A 1 81 ? -14.885 -13.879 31.744 1.00 35.37 81 VAL A O 1
ATOM 600 N N . ILE A 1 82 ? -16.082 -12.185 32.645 1.00 35.13 82 ILE A N 1
ATOM 601 C CA . ILE A 1 82 ? -16.425 -11.632 31.336 1.00 33.16 82 ILE A CA 1
ATOM 602 C C . ILE A 1 82 ? -15.162 -11.365 30.515 1.00 30.38 82 ILE A C 1
ATOM 603 O O . ILE A 1 82 ? -15.089 -11.773 29.359 1.00 31.31 82 ILE A O 1
ATOM 608 N N . GLU A 1 83 ? -14.148 -10.748 31.115 1.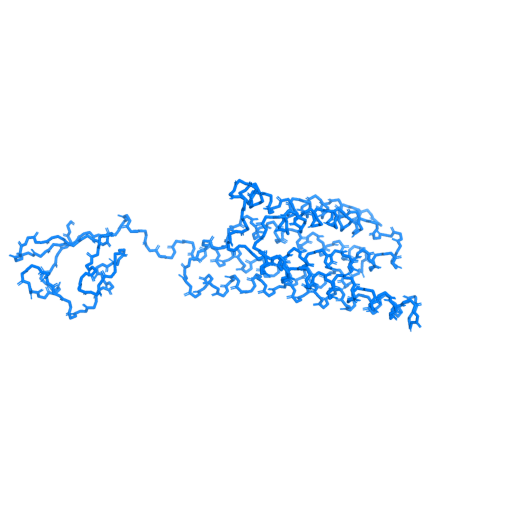00 31.17 83 GLU A N 1
ATOM 609 C CA . GLU A 1 83 ? -12.895 -10.528 30.401 1.00 30.56 83 GLU A CA 1
ATOM 610 C C . GLU A 1 83 ? -12.258 -11.853 29.994 1.00 30.08 83 GLU A C 1
ATOM 611 O O . GLU A 1 83 ? -11.800 -11.997 28.852 1.00 30.08 83 GLU A O 1
ATOM 617 N N . THR A 1 84 ? -12.274 -12.828 30.906 1.00 31.26 84 THR A N 1
ATOM 618 C CA . THR A 1 84 ? -11.746 -14.158 30.602 1.00 31.88 84 THR A CA 1
ATOM 619 C C . THR A 1 84 ? -12.441 -14.719 29.367 1.00 33.56 84 THR A C 1
ATOM 620 O O . THR A 1 84 ? -11.825 -15.415 28.558 1.00 31.18 84 THR A O 1
ATOM 624 N N . ILE A 1 85 ? -13.717 -14.389 29.202 1.00 32.54 85 ILE A N 1
ATOM 625 C CA . ILE A 1 85 ? -14.430 -14.833 28.016 1.00 30.27 85 ILE A CA 1
ATOM 626 C C . ILE A 1 85 ? -13.869 -14.131 26.778 1.00 31.86 85 ILE A C 1
ATOM 627 O O . ILE A 1 85 ? -13.483 -14.795 25.809 1.00 35.55 85 ILE A O 1
ATOM 632 N N . TYR A 1 86 ? -13.778 -12.802 26.837 1.00 31.25 86 TYR A N 1
ATOM 633 C CA . TYR A 1 86 ? -13.245 -12.008 25.725 1.00 29.46 86 TYR A CA 1
ATOM 634 C C . TYR A 1 86 ? -11.861 -12.482 25.291 1.00 32.18 86 TYR A C 1
ATOM 635 O O . TYR A 1 86 ? -11.535 -12.488 24.105 1.00 35.99 86 TYR A O 1
ATOM 644 N N . ILE A 1 87 ? -11.049 -12.871 26.268 1.00 32.32 87 ILE A N 1
ATOM 645 C CA . ILE A 1 87 ? -9.707 -13.372 26.006 1.00 35.96 87 ILE A CA 1
ATOM 646 C C . ILE A 1 87 ? -9.732 -14.730 25.318 1.00 32.02 87 ILE A C 1
ATOM 647 O O . ILE A 1 87 ? -8.947 -14.975 24.401 1.00 26.68 87 ILE A O 1
ATOM 652 N N . VAL A 1 88 ? -10.641 -15.606 25.739 1.00 32.13 88 VAL A N 1
ATOM 653 C CA . VAL A 1 88 ? -10.699 -16.935 25.140 1.00 30.23 88 VAL A CA 1
ATOM 654 C C . VAL A 1 88 ? -11.103 -16.836 23.673 1.00 33.33 88 VAL A C 1
ATOM 655 O O . VAL A 1 88 ? -10.366 -17.280 22.787 1.00 34.50 88 VAL A O 1
ATOM 659 N N . LEU A 1 89 ? -12.261 -16.231 23.427 1.00 32.23 89 LEU A N 1
ATOM 660 C CA . LEU A 1 89 ? -12.749 -15.997 22.073 1.00 31.54 89 LEU A CA 1
ATOM 661 C C . LEU A 1 89 ? -11.689 -15.372 21.171 1.00 32.05 89 LEU A C 1
ATOM 662 O O . LEU A 1 89 ? -11.424 -15.880 20.080 1.00 35.71 89 LEU A O 1
ATOM 667 N N . PHE A 1 90 ? -11.080 -14.282 21.636 1.00 31.11 90 PHE A N 1
ATOM 668 C CA . PHE A 1 90 ? -10.026 -13.612 20.879 1.00 31.34 90 PHE A CA 1
ATOM 669 C C . PHE A 1 90 ? -8.929 -14.596 20.504 1.00 35.79 90 PHE A C 1
ATOM 670 O O . PHE A 1 90 ? -8.477 -14.608 19.366 1.00 39.06 90 PHE A O 1
ATOM 678 N N . VAL A 1 91 ? -8.515 -15.431 21.453 1.00 33.36 91 VAL A N 1
ATOM 679 C CA . VAL A 1 91 ? -7.419 -16.362 21.200 1.00 33.70 91 VAL A CA 1
ATOM 680 C C . VAL A 1 91 ? -7.896 -17.512 20.306 1.00 37.95 91 VAL A C 1
ATOM 681 O O . VAL A 1 91 ? -7.105 -18.137 19.597 1.00 39.46 91 VAL A O 1
ATOM 685 N N . SER A 1 92 ? -9.201 -17.759 20.304 1.00 37.02 92 SER A N 1
ATOM 686 C CA . SER A 1 92 ? -9.764 -18.781 19.432 1.00 32.19 92 SER A CA 1
ATOM 687 C C . SER A 1 92 ? -9.691 -18.350 17.969 1.00 36.86 92 SER A C 1
ATOM 688 O O . SER A 1 92 ? -9.224 -19.100 17.111 1.00 48.82 92 SER A O 1
ATOM 691 N N . TYR A 1 93 ? -10.146 -17.132 17.693 1.00 34.89 93 TYR A N 1
ATOM 692 C CA . TYR A 1 93 ? -10.247 -16.648 16.322 1.00 37.42 93 TYR A CA 1
ATOM 693 C C . TYR A 1 93 ? -9.058 -15.789 15.890 1.00 37.82 93 TYR A C 1
ATOM 694 O O . TYR A 1 93 ? -9.134 -15.084 14.881 1.00 41.71 93 TYR A O 1
ATOM 703 N N . ALA A 1 94 ? -7.959 -15.860 16.638 1.00 38.75 94 ALA A N 1
ATOM 704 C CA . ALA A 1 94 ? -6.793 -15.028 16.347 1.00 36.12 94 ALA A CA 1
ATOM 705 C C . ALA A 1 94 ? -5.826 -15.661 15.351 1.00 39.07 94 ALA A C 1
ATOM 706 O O . ALA A 1 94 ? -5.668 -16.888 15.291 1.00 43.68 94 ALA A O 1
ATOM 708 N N . ASN A 1 95 ? -5.175 -14.791 14.586 1.00 37.03 95 ASN A N 1
ATOM 709 C CA . ASN A 1 95 ? -3.931 -15.088 13.894 1.00 37.95 95 ASN A CA 1
ATOM 710 C C . ASN A 1 95 ? -2.999 -15.907 14.784 1.00 45.95 95 ASN A C 1
ATOM 711 O O . ASN A 1 95 ? -2.966 -15.680 15.991 1.00 46.45 95 ASN A O 1
ATOM 716 N N . LYS A 1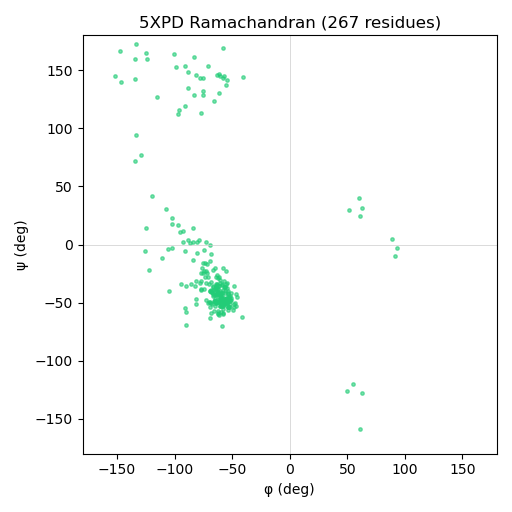 96 ? -2.241 -16.832 14.200 1.00 41.61 96 LYS A N 1
ATOM 717 C CA . LYS A 1 96 ? -1.253 -17.599 14.960 1.00 39.60 96 LYS A CA 1
ATOM 718 C C . LYS A 1 96 ? -0.261 -16.669 15.653 1.00 42.20 96 LYS A C 1
ATOM 719 O O . LYS A 1 96 ? -0.038 -16.781 16.865 1.00 40.00 96 LYS A O 1
ATOM 725 N N . LYS A 1 97 ? 0.309 -15.750 14.876 1.00 42.28 97 LYS A N 1
ATOM 726 C CA . LYS A 1 97 ? 1.211 -14.727 15.389 1.00 40.12 97 LYS A CA 1
ATOM 727 C C . LYS A 1 97 ? 0.583 -13.973 16.561 1.00 40.16 97 LYS A C 1
ATOM 728 O O . LYS A 1 97 ? 1.164 -13.895 17.654 1.00 41.02 97 LYS A O 1
ATOM 734 N N . THR A 1 98 ? -0.617 -13.445 16.329 1.00 40.52 98 THR A N 1
ATOM 735 C CA . THR A 1 98 ? -1.344 -12.692 17.344 1.00 37.01 98 THR A CA 1
ATOM 736 C C . THR A 1 98 ? -1.785 -13.583 18.505 1.00 39.36 98 THR A C 1
ATOM 737 O O . THR A 1 98 ? -1.707 -13.165 19.659 1.00 39.98 98 THR A O 1
ATOM 741 N N . ARG A 1 99 ? -2.249 -14.795 18.196 1.00 36.12 99 ARG A N 1
ATOM 742 C CA . ARG A 1 99 ? -2.548 -15.803 19.216 1.00 32.86 99 ARG A CA 1
ATOM 743 C C . ARG A 1 99 ? -1.399 -15.891 20.206 1.00 37.06 99 ARG A C 1
ATOM 744 O O . ARG A 1 99 ? -1.594 -15.749 21.424 1.00 36.06 99 ARG A O 1
ATOM 752 N N . ILE A 1 100 ? -0.196 -16.079 19.673 1.00 41.34 100 ILE A N 1
ATOM 753 C CA . ILE A 1 100 ? 0.968 -16.244 20.526 1.00 31.66 100 ILE A CA 1
ATOM 754 C C . ILE A 1 100 ? 1.332 -14.948 21.254 1.00 34.18 100 ILE A C 1
ATOM 755 O O . ILE A 1 100 ? 1.677 -15.000 22.437 1.00 35.02 100 ILE A O 1
ATOM 760 N N . SER A 1 101 ? 1.247 -13.800 20.580 1.00 31.40 101 SER A N 1
ATOM 761 C CA . SER A 1 101 ? 1.497 -12.529 21.265 1.00 31.30 101 SER A CA 1
ATOM 762 C C . SER A 1 101 ? 0.609 -12.417 22.515 1.00 37.75 101 SER A C 1
ATOM 763 O O . SER A 1 101 ? 1.097 -12.212 23.650 1.00 37.80 101 SER A O 1
ATOM 766 N N . THR A 1 102 ? -0.692 -12.600 22.296 1.00 33.44 102 THR A N 1
ATOM 767 C CA . THR A 1 102 ? -1.686 -12.550 23.361 1.00 30.97 102 THR A CA 1
ATOM 768 C C . THR A 1 102 ? -1.368 -13.528 24.485 1.00 33.38 102 THR A C 1
ATOM 769 O O . THR A 1 102 ? -1.409 -13.157 25.658 1.00 37.17 102 THR A O 1
ATOM 773 N N . LEU A 1 103 ? -1.049 -14.770 24.129 1.00 33.19 103 LEU A N 1
ATOM 774 C CA . LEU A 1 103 ? -0.754 -15.780 25.140 1.00 31.41 103 LEU A CA 1
ATOM 775 C C . LEU A 1 103 ? 0.471 -15.403 25.977 1.00 35.07 103 LEU A C 1
ATOM 776 O O . LEU A 1 103 ? 0.480 -15.585 27.198 1.00 40.80 103 LEU A O 1
ATOM 781 N N . LYS A 1 104 ? 1.494 -14.864 25.318 1.00 35.81 104 LYS A N 1
ATOM 782 C CA . LYS A 1 104 ? 2.696 -14.408 26.011 1.00 33.27 104 LYS A CA 1
ATOM 783 C C . LYS A 1 104 ? 2.378 -13.327 27.031 1.00 34.69 104 LYS A C 1
ATOM 784 O O . LYS A 1 104 ? 2.760 -13.439 28.205 1.00 37.38 104 LYS A O 1
ATOM 790 N N . VAL A 1 105 ? 1.686 -12.279 26.590 1.00 38.55 105 VAL A N 1
ATOM 791 C CA . VAL A 1 105 ? 1.348 -11.198 27.516 1.00 34.96 105 VAL A CA 1
ATOM 792 C C . VAL A 1 105 ? 0.467 -11.726 28.654 1.00 34.68 105 VAL A C 1
ATOM 793 O O . VAL A 1 105 ? 0.599 -11.306 29.805 1.00 32.71 105 VAL A O 1
ATOM 797 N N . LEU A 1 106 ? -0.402 -12.678 28.329 1.00 35.74 106 LEU A N 1
ATOM 798 C CA . LEU A 1 106 ? -1.270 -13.313 29.317 1.00 33.43 106 LEU A CA 1
ATOM 799 C C . LEU A 1 106 ? -0.463 -14.072 30.375 1.00 39.15 106 LEU A C 1
ATOM 800 O O . LEU A 1 106 ? -0.838 -14.104 31.545 1.00 41.42 106 LEU A O 1
ATOM 805 N N . GLY A 1 107 ? 0.649 -14.670 29.959 1.00 36.55 107 GLY A N 1
ATOM 806 C CA . GLY A 1 107 ? 1.504 -15.408 30.872 1.00 32.71 107 GLY A CA 1
ATOM 807 C C . GLY A 1 107 ? 2.374 -14.512 31.735 1.00 37.78 107 GLY A C 1
ATOM 808 O O . GLY A 1 107 ? 2.591 -14.789 32.915 1.00 46.47 107 GLY A O 1
ATOM 809 N N . LEU A 1 108 ? 2.881 -13.434 31.144 1.00 35.36 108 LEU A N 1
ATOM 810 C CA . LEU A 1 108 ? 3.710 -12.485 31.884 1.00 35.51 108 LEU A CA 1
ATOM 811 C C . LEU A 1 108 ? 2.905 -11.697 32.912 1.00 34.52 108 LEU A C 1
ATOM 812 O O . LEU A 1 108 ? 3.149 -11.790 34.116 1.00 36.84 108 LEU A O 1
ATOM 817 N N . LEU A 1 109 ? 1.946 -10.91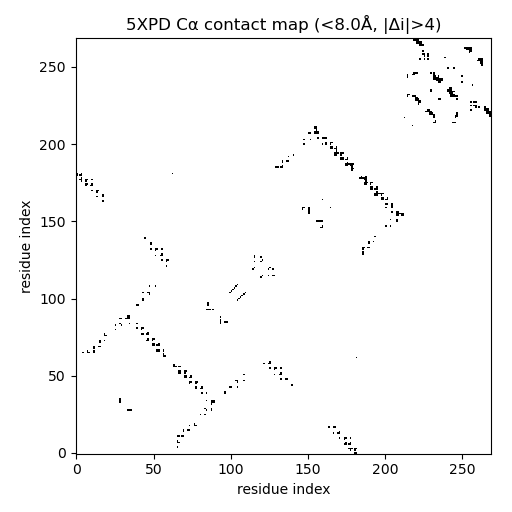9 32.421 1.00 34.69 109 LEU A N 1
ATOM 818 C CA . LEU A 1 109 ? 1.167 -10.018 33.260 1.00 33.88 109 LEU A CA 1
ATOM 819 C C . LEU A 1 109 ? 0.250 -10.764 34.226 1.00 33.13 109 LEU A C 1
ATOM 820 O O . LEU A 1 109 ? 0.358 -10.613 35.443 1.00 34.96 109 LEU A O 1
ATOM 825 N N . ASN A 1 110 ? -0.641 -11.582 33.674 1.00 33.19 110 ASN A N 1
ATOM 826 C CA . ASN A 1 110 ? -1.736 -12.167 34.443 1.00 34.67 110 ASN A CA 1
ATOM 827 C C . ASN A 1 110 ? -1.343 -13.340 35.334 1.00 35.52 110 ASN A C 1
ATOM 828 O O . ASN A 1 110 ? -1.854 -13.473 36.442 1.00 34.88 110 ASN A O 1
ATOM 833 N N . PHE A 1 111 ? -0.452 -14.199 34.856 1.00 40.24 111 PHE A N 1
ATOM 834 C CA . PHE A 1 111 ? -0.026 -15.332 35.666 1.00 31.82 111 PHE A CA 1
ATOM 835 C C . PHE A 1 111 ? 1.188 -14.966 36.507 1.00 35.82 111 PHE A C 1
ATOM 836 O O . PHE A 1 111 ? 1.092 -14.851 37.728 1.00 38.19 111 PHE A O 1
ATOM 844 N N . LEU A 1 112 ? 2.324 -14.765 35.844 1.00 36.93 112 LEU A N 1
ATOM 845 C CA . LEU A 1 112 ? 3.571 -14.459 36.538 1.00 35.46 112 LEU A CA 1
ATOM 846 C C . LEU A 1 112 ? 3.496 -13.150 37.313 1.00 37.15 112 LEU A C 1
ATOM 847 O O . LEU A 1 112 ? 3.674 -13.160 38.518 1.00 40.04 112 LEU A O 1
ATOM 852 N N . GLY A 1 113 ? 3.240 -12.035 36.630 1.00 37.78 113 GLY A N 1
ATOM 853 C CA . GLY A 1 113 ? 3.182 -10.729 37.274 1.00 35.11 113 GLY A CA 1
ATOM 854 C C . GLY A 1 113 ? 2.320 -10.723 38.521 1.00 40.34 113 GLY A C 1
ATOM 855 O O . GLY A 1 113 ? 2.772 -10.360 39.617 1.00 41.47 113 GLY A O 1
ATOM 856 N N . PHE A 1 114 ? 1.082 -11.174 38.351 1.00 36.83 114 PHE A N 1
ATOM 857 C CA . PHE A 1 114 ? 0.127 -11.242 39.444 1.00 40.64 114 PHE A CA 1
ATOM 858 C C . PHE A 1 114 ? 0.601 -12.156 40.570 1.00 41.21 114 PHE A C 1
ATOM 859 O O . PHE A 1 114 ? 0.448 -11.822 41.743 1.00 42.23 114 PHE A O 1
ATOM 867 N N . ALA A 1 115 ? 1.166 -13.307 40.211 1.00 43.45 115 ALA A N 1
ATOM 868 C CA . ALA A 1 115 ? 1.672 -14.250 41.207 1.00 36.12 115 ALA A CA 1
ATOM 869 C C . ALA A 1 115 ? 2.803 -13.642 42.020 1.00 36.71 115 ALA A C 1
ATOM 870 O O . ALA A 1 115 ? 2.867 -13.832 43.222 1.00 42.56 115 ALA A O 1
ATOM 872 N N . ALA A 1 116 ? 3.698 -12.930 41.348 1.00 38.41 116 ALA A N 1
ATOM 873 C CA . ALA A 1 116 ? 4.793 -12.237 41.998 1.00 39.29 116 ALA A CA 1
ATOM 874 C C . ALA A 1 116 ? 4.236 -11.223 42.957 1.00 41.42 116 ALA A C 1
ATOM 875 O O . ALA A 1 116 ? 4.766 -11.049 44.057 1.00 41.74 116 ALA A O 1
ATOM 877 N N . ILE A 1 117 ? 3.167 -10.554 42.534 1.00 39.82 117 ILE A N 1
ATOM 878 C CA . ILE A 1 117 ? 2.538 -9.579 43.408 1.00 37.22 117 ILE A CA 1
ATOM 879 C C . ILE A 1 117 ? 1.987 -10.271 44.659 1.00 40.64 117 ILE A C 1
ATOM 880 O O . ILE A 1 117 ? 2.260 -9.823 45.775 1.00 43.73 117 ILE A O 1
ATOM 885 N N . VAL A 1 118 ? 1.237 -11.361 44.479 1.00 42.77 118 VAL A N 1
ATOM 886 C CA . VAL A 1 118 ? 0.719 -12.127 45.617 1.00 41.44 118 VAL A CA 1
ATOM 887 C C . VAL A 1 118 ? 1.854 -12.572 46.533 1.00 41.69 118 VAL A C 1
ATOM 888 O O . VAL A 1 118 ? 1.788 -12.390 47.743 1.00 43.04 118 VAL A O 1
ATOM 892 N N . LEU A 1 119 ? 2.899 -13.134 45.937 1.00 43.25 119 LEU A N 1
ATOM 893 C CA . LEU A 1 119 ? 4.071 -13.608 46.659 1.00 41.53 119 LEU A CA 1
ATOM 894 C C . LEU A 1 119 ? 4.691 -12.499 47.491 1.00 44.02 119 LEU A C 1
ATOM 895 O O . LEU A 1 119 ? 4.988 -12.690 48.675 1.00 48.10 119 LEU A O 1
ATOM 900 N N . VAL A 1 120 ? 4.880 -11.340 46.871 1.00 44.86 120 VAL A N 1
ATOM 901 C CA . VAL A 1 120 ? 5.521 -10.224 47.543 1.00 44.42 120 VAL A CA 1
ATOM 902 C C . VAL A 1 120 ? 4.615 -9.678 48.653 1.00 50.05 120 VAL A C 1
ATOM 903 O O . VAL A 1 120 ? 5.109 -9.246 49.691 1.00 45.53 120 VAL A O 1
ATOM 907 N N . CYS A 1 121 ? 3.300 -9.741 48.476 1.00 44.10 121 CYS A N 1
ATOM 908 C CA . CYS A 1 121 ? 2.402 -9.194 49.495 1.00 41.28 121 CYS A CA 1
ATOM 909 C C . CYS A 1 121 ? 2.138 -10.134 50.684 1.00 43.95 121 CYS A C 1
ATOM 910 O O . CYS A 1 121 ? 2.005 -9.683 51.822 1.00 47.30 121 CYS A O 1
ATOM 913 N N . GLU A 1 122 ? 2.058 -11.434 50.424 1.00 42.73 122 GLU A N 1
ATOM 914 C CA . GLU A 1 122 ? 1.751 -12.413 51.469 1.00 45.68 122 GLU A CA 1
ATOM 915 C C . GLU A 1 122 ? 2.922 -12.659 52.415 1.00 51.20 122 GLU A C 1
ATOM 916 O O . GLU A 1 122 ? 2.746 -13.219 53.500 1.00 54.79 122 GLU A O 1
ATOM 922 N N . LEU A 1 123 ? 4.113 -12.243 51.996 1.00 49.67 123 LEU A N 1
ATOM 923 C CA . LEU A 1 123 ? 5.340 -12.615 52.690 1.00 46.72 123 LEU A CA 1
ATOM 924 C C . LEU A 1 123 ? 6.212 -11.423 53.095 1.00 49.36 123 LEU A C 1
ATOM 925 O O . LEU A 1 123 ? 7.226 -11.603 53.769 1.00 50.16 123 LEU A O 1
ATOM 930 N N . LEU A 1 124 ? 5.834 -10.216 52.684 1.00 39.57 124 LEU A N 1
ATOM 931 C CA . LEU A 1 124 ? 6.620 -9.025 53.011 1.00 49.58 124 LEU A CA 1
ATOM 932 C C . LEU A 1 124 ? 5.802 -7.989 53.770 1.00 56.12 124 LEU A C 1
ATOM 933 O O . LEU A 1 124 ? 6.354 -7.112 54.437 1.00 61.68 124 LEU A O 1
ATOM 938 N N . THR A 1 125 ? 4.484 -8.080 53.637 1.00 52.82 125 THR A N 1
ATOM 939 C CA . THR A 1 125 ? 3.572 -7.185 54.335 1.00 50.15 125 THR A CA 1
ATOM 940 C C . THR A 1 125 ? 2.428 -7.964 54.963 1.00 48.08 125 THR A C 1
ATOM 941 O O . THR A 1 125 ? 2.143 -9.094 54.572 1.00 46.69 125 THR A O 1
ATOM 945 N N . LYS A 1 126 ? 1.791 -7.346 55.949 1.00 44.80 126 LYS A N 1
ATOM 946 C CA . LYS A 1 126 ? 0.477 -7.754 56.421 1.00 48.53 126 LYS A CA 1
ATOM 947 C C . LYS A 1 126 ? -0.251 -6.506 56.878 1.00 44.93 126 LYS A C 1
ATOM 948 O O . LYS A 1 126 ? 0.358 -5.450 57.048 1.00 47.81 126 LYS A O 1
ATOM 954 N N . GLY A 1 127 ? -1.555 -6.623 57.076 1.00 49.79 127 GLY A N 1
ATOM 955 C CA . GLY A 1 127 ? -2.313 -5.541 57.664 1.00 45.16 127 GLY A CA 1
ATOM 956 C C . GLY A 1 127 ? -2.346 -4.254 56.867 1.00 47.59 127 GLY A C 1
ATOM 957 O O . GLY A 1 127 ? -2.677 -4.236 55.674 1.00 47.93 127 GLY A O 1
ATOM 958 N N . SER A 1 128 ? -1.996 -3.165 57.542 1.00 49.64 128 SER A N 1
ATOM 959 C CA . SER A 1 128 ? -2.057 -1.841 56.945 1.00 42.97 128 SER A CA 1
ATOM 960 C C . SER A 1 128 ? -1.016 -1.681 55.850 1.00 47.09 128 SER A C 1
ATOM 961 O O . SER A 1 128 ? -1.303 -1.098 54.813 1.00 46.44 128 SER A O 1
ATOM 964 N N . THR A 1 129 ? 0.190 -2.193 56.077 1.00 50.11 129 THR A N 1
ATOM 965 C CA . THR A 1 129 ? 1.248 -2.081 55.077 1.00 48.31 129 THR A CA 1
ATOM 966 C C . THR A 1 129 ? 0.857 -2.845 53.823 1.00 40.62 129 THR A C 1
ATOM 967 O O . THR A 1 129 ? 1.175 -2.437 52.704 1.00 44.24 129 THR A O 1
ATOM 971 N N . ARG A 1 130 ? 0.146 -3.948 54.031 1.00 47.27 130 ARG A N 1
ATOM 972 C CA . ARG A 1 130 ? -0.435 -4.717 52.941 1.00 46.18 130 ARG A CA 1
ATOM 973 C C . ARG A 1 130 ? -1.453 -3.883 52.169 1.00 40.86 130 ARG A C 1
ATOM 974 O O . ARG A 1 130 ? -1.405 -3.819 50.934 1.00 41.61 130 ARG A O 1
ATOM 982 N N . GLU A 1 131 ? -2.368 -3.249 52.902 1.00 44.08 131 GLU A N 1
ATOM 983 C CA . GLU A 1 131 ? -3.346 -2.344 52.295 1.00 45.78 131 GLU A CA 1
ATOM 984 C C . GLU A 1 131 ? -2.689 -1.267 51.440 1.00 39.99 131 GLU A C 1
ATOM 985 O O . GLU A 1 131 ? -3.115 -1.010 50.320 1.00 40.41 131 GLU A O 1
ATOM 991 N N . LYS A 1 132 ? -1.657 -0.635 51.992 1.00 40.96 132 LYS A N 1
ATOM 992 C CA . LYS A 1 132 ? -0.952 0.455 51.326 1.00 38.41 132 LYS A CA 1
ATOM 993 C C . LYS A 1 132 ? -0.216 -0.032 50.081 1.00 39.22 132 LYS A C 1
ATOM 994 O O . LYS A 1 132 ? -0.250 0.627 49.041 1.00 41.20 132 LYS A O 1
ATOM 1000 N N . VAL A 1 133 ? 0.440 -1.185 50.184 1.00 40.84 133 VAL A N 1
ATOM 1001 C CA . VAL A 1 133 ? 1.139 -1.765 49.040 1.00 34.97 133 VAL A CA 1
ATOM 1002 C C . VAL A 1 133 ? 0.169 -2.091 47.902 1.00 32.95 133 VAL A C 1
ATOM 1003 O O . VAL A 1 133 ? 0.308 -1.571 46.780 1.00 36.22 133 VAL A O 1
ATOM 1007 N N . LEU A 1 134 ? -0.815 -2.939 48.199 1.00 33.86 134 LEU A N 1
ATOM 1008 C CA . LEU A 1 134 ? -1.814 -3.324 47.208 1.00 35.17 134 LEU A CA 1
ATOM 1009 C C . LEU A 1 134 ? -2.507 -2.108 46.611 1.00 35.18 134 LEU A C 1
ATOM 1010 O O . LEU A 1 134 ? -2.622 -1.992 45.395 1.00 35.26 134 LEU A O 1
ATOM 1015 N N . GLY A 1 135 ? -2.953 -1.204 47.477 1.00 32.57 135 GLY A N 1
ATOM 1016 C CA . GLY A 1 135 ? -3.606 0.021 47.058 1.00 35.48 135 GLY A CA 1
ATOM 1017 C C . GLY A 1 135 ? -2.755 0.831 46.104 1.00 35.51 135 GLY A C 1
ATOM 1018 O O . GLY A 1 135 ? -3.235 1.267 45.058 1.00 36.59 135 GLY A O 1
ATOM 1019 N N . GLY A 1 136 ? -1.489 1.019 46.462 1.00 35.00 136 GLY A N 1
ATOM 1020 C CA . GLY A 1 136 ? -0.546 1.712 45.607 1.00 31.47 136 GLY A CA 1
ATOM 1021 C C . GLY A 1 136 ? -0.484 1.076 44.234 1.00 33.13 136 GLY A C 1
ATOM 1022 O O . GLY A 1 136 ? -0.539 1.771 43.212 1.00 36.27 136 GLY A O 1
ATOM 1023 N N . ILE A 1 137 ? -0.402 -0.252 44.206 1.00 33.09 137 ILE A N 1
ATOM 1024 C CA . ILE A 1 137 ? -0.299 -0.964 42.933 1.00 33.50 137 ILE A CA 1
ATOM 1025 C C . ILE A 1 137 ? -1.568 -0.824 42.076 1.00 33.83 137 ILE A C 1
ATOM 1026 O O . ILE A 1 137 ? -1.488 -0.587 40.865 1.00 35.90 137 ILE A O 1
ATOM 1031 N N . CYS A 1 138 ? -2.731 -0.959 42.710 1.00 30.77 138 CYS A N 1
ATOM 1032 C CA . CYS A 1 138 ? -4.016 -0.823 42.023 1.00 35.66 138 CYS A CA 1
ATOM 1033 C C . CYS A 1 138 ? -4.187 0.568 41.430 1.00 36.89 138 CYS A C 1
ATOM 1034 O O . CYS A 1 138 ? -4.589 0.718 40.271 1.00 37.09 138 CYS A O 1
ATOM 1037 N N . VAL A 1 139 ? -3.894 1.580 42.239 1.00 34.90 139 VAL A N 1
ATOM 1038 C CA . VAL A 1 139 ? -3.936 2.958 41.779 1.00 33.34 139 VAL A CA 1
ATOM 1039 C C . VAL A 1 139 ? -3.018 3.127 40.579 1.00 32.96 139 VAL A C 1
ATOM 1040 O O . VAL A 1 139 ? -3.434 3.651 39.547 1.00 36.62 139 VAL A O 1
ATOM 1044 N N . GLY A 1 140 ? -1.780 2.658 40.713 1.00 33.27 140 GLY A N 1
ATOM 1045 C CA . GLY A 1 140 ? -0.812 2.743 39.635 1.00 28.15 140 GLY A CA 1
ATOM 1046 C C . GLY A 1 140 ? -1.288 2.148 38.322 1.00 33.77 140 GLY A C 1
ATOM 1047 O O . GLY A 1 140 ? -1.274 2.826 37.289 1.00 33.00 140 GLY A O 1
ATOM 1048 N N . PHE A 1 141 ? -1.722 0.891 38.359 1.00 36.21 141 PHE A N 1
ATOM 1049 C CA . PHE A 1 141 ? -2.147 0.205 37.143 1.00 30.07 141 PHE A CA 1
ATOM 1050 C C . PHE A 1 141 ? -3.394 0.840 36.533 1.00 32.39 141 PHE A C 1
ATOM 1051 O O . PHE A 1 141 ? -3.438 1.110 35.322 1.00 35.16 141 PHE A O 1
ATOM 1059 N N . SER A 1 142 ? -4.402 1.063 37.373 1.00 30.19 142 SER A N 1
ATOM 1060 C CA . SER A 1 142 ? -5.627 1.724 36.941 1.00 29.82 142 SER A CA 1
ATOM 1061 C C . SER A 1 142 ? -5.310 3.031 36.229 1.00 35.66 142 SER A C 1
ATOM 1062 O O . SER A 1 142 ? -5.837 3.300 35.148 1.00 35.13 142 SER A O 1
ATOM 1065 N N . VAL A 1 143 ? -4.437 3.832 36.834 1.00 33.33 143 VAL A N 1
ATOM 1066 C CA . VAL A 1 143 ? -4.013 5.086 36.227 1.00 33.62 143 VAL A CA 1
ATOM 1067 C C . VAL A 1 143 ? -3.348 4.832 34.880 1.00 30.32 143 VAL A C 1
ATOM 1068 O O . VAL A 1 143 ? -3.640 5.525 33.903 1.00 35.38 143 VAL A O 1
ATOM 1072 N N . SER A 1 144 ? -2.480 3.824 34.821 1.00 30.72 144 SER A N 1
ATOM 1073 C CA . SER A 1 144 ? -1.770 3.518 33.583 1.00 34.22 144 SER A CA 1
ATOM 1074 C C . SER A 1 144 ? -2.733 3.153 32.454 1.00 29.88 144 SER A C 1
ATOM 1075 O O . SER A 1 144 ? -2.450 3.417 31.284 1.00 30.70 144 SER A O 1
ATOM 1078 N N . MET A 1 145 ? -3.875 2.564 32.803 1.00 28.36 145 MET A N 1
ATOM 1079 C CA . MET A 1 145 ? -4.863 2.186 31.792 1.00 29.87 145 MET A CA 1
ATOM 1080 C C . MET A 1 145 ? -5.537 3.389 31.121 1.00 34.42 145 MET A C 1
ATOM 1081 O O . MET A 1 145 ? -6.274 3.225 30.149 1.00 36.08 145 MET A O 1
ATOM 1086 N N . PHE A 1 146 ? -5.288 4.592 31.631 1.00 31.50 146 PHE A N 1
ATOM 1087 C CA . PHE A 1 146 ? -5.854 5.803 31.035 1.00 32.60 146 PHE A CA 1
ATOM 1088 C C . PHE A 1 146 ? -5.146 6.182 29.742 1.00 31.80 146 PHE A C 1
ATOM 1089 O O . PHE A 1 146 ? -5.544 7.129 29.061 1.00 34.74 146 PHE A O 1
ATOM 1097 N N . ALA A 1 147 ? -4.093 5.443 29.411 1.00 30.72 147 ALA A N 1
ATOM 1098 C CA . ALA A 1 147 ? -3.324 5.704 28.204 1.00 30.71 147 ALA A CA 1
ATOM 1099 C C . ALA A 1 147 ? -4.174 5.494 26.957 1.00 35.50 147 ALA A C 1
ATOM 1100 O O . ALA A 1 147 ? -4.041 6.233 25.984 1.00 37.60 147 ALA A O 1
ATOM 1102 N N . ALA A 1 148 ? -5.050 4.492 26.989 1.00 31.95 148 ALA A N 1
ATOM 1103 C CA . ALA A 1 148 ? -5.916 4.224 25.845 1.00 31.97 148 ALA A CA 1
ATOM 1104 C C . ALA A 1 148 ? -6.908 5.373 25.597 1.00 33.05 148 ALA A C 1
ATOM 1105 O O . ALA A 1 148 ? -7.027 5.838 24.461 1.00 35.07 148 ALA A O 1
ATOM 1107 N N . PRO A 1 149 ? -7.615 5.850 26.643 1.00 30.72 149 PRO A N 1
ATOM 1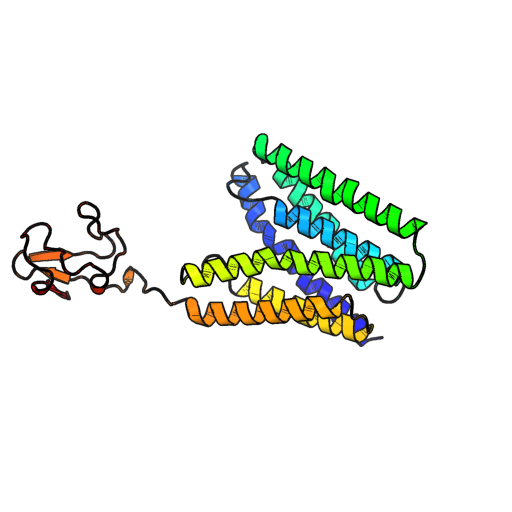108 C CA . PRO A 1 149 ? -8.465 7.001 26.326 1.00 32.95 149 PRO A CA 1
ATOM 1109 C C . PRO A 1 149 ? -7.686 8.260 25.955 1.00 34.53 149 PRO A C 1
ATOM 1110 O O . PRO A 1 149 ? -8.154 8.992 25.091 1.00 37.78 149 PRO A O 1
ATOM 1114 N N . LEU A 1 150 ? -6.543 8.511 26.589 1.00 35.01 150 LEU A N 1
ATOM 1115 C CA . LEU A 1 150 ? -5.722 9.669 26.239 1.00 33.55 150 LEU A CA 1
ATOM 1116 C C . LEU A 1 150 ? -5.270 9.580 24.792 1.00 33.99 150 LEU A C 1
ATOM 1117 O O . LEU A 1 150 ? -5.273 10.576 24.067 1.00 36.15 150 LEU A O 1
ATOM 1122 N N . SER A 1 151 ? -4.881 8.375 24.388 1.00 34.59 151 SER A N 1
ATOM 1123 C CA . SER A 1 151 ? -4.540 8.096 23.003 1.00 35.03 151 SER A CA 1
ATOM 1124 C C . SER A 1 151 ? -5.708 8.433 22.088 1.00 37.66 151 SER A C 1
ATOM 1125 O O . SER A 1 151 ? -5.533 9.119 21.078 1.00 38.07 151 SER A O 1
ATOM 1128 N N . ILE A 1 152 ? -6.899 7.963 22.454 1.00 37.85 152 ILE A N 1
ATOM 1129 C CA . ILE A 1 152 ? -8.097 8.238 21.667 1.00 33.30 152 ILE A CA 1
ATOM 1130 C C . ILE A 1 152 ? -8.348 9.743 21.528 1.00 33.21 152 ILE A C 1
ATOM 1131 O O . ILE A 1 152 ? -8.614 10.225 20.428 1.00 35.64 152 ILE A O 1
ATOM 1136 N N . MET A 1 153 ? -8.254 10.472 22.640 1.00 33.97 153 MET A N 1
ATOM 1137 C CA . MET A 1 153 ? -8.396 11.928 22.637 1.00 31.04 153 MET A CA 1
ATOM 1138 C C . MET A 1 153 ? -7.402 12.566 21.689 1.00 33.86 153 MET A C 1
ATOM 1139 O O . MET A 1 153 ? -7.749 13.451 20.904 1.00 38.85 153 MET A O 1
ATOM 1144 N N . ARG A 1 154 ? -6.156 12.115 21.784 1.00 38.12 154 ARG A N 1
ATOM 1145 C CA . ARG A 1 154 ? -5.093 12.614 20.932 1.00 32.80 154 ARG A CA 1
ATOM 1146 C C . ARG A 1 154 ? -5.459 12.427 19.469 1.00 33.56 154 ARG A C 1
ATOM 1147 O O . ARG A 1 154 ? -5.297 13.342 18.659 1.00 40.57 154 ARG A O 1
ATOM 1155 N N . VAL A 1 155 ? -5.956 11.238 19.132 1.00 34.63 155 VAL A N 1
ATOM 1156 C CA . VAL A 1 155 ? -6.375 10.978 17.756 1.00 35.22 155 VAL A CA 1
ATOM 1157 C C . VAL A 1 155 ? -7.510 11.909 17.353 1.00 38.72 155 VAL A C 1
ATOM 1158 O O . VAL A 1 155 ? -7.451 12.518 16.291 1.00 41.54 155 VAL A O 1
ATOM 1162 N N . VAL A 1 156 ? -8.514 12.047 18.213 1.00 37.27 156 VAL A N 1
ATOM 1163 C CA . VAL A 1 156 ? -9.662 12.915 17.940 1.00 34.83 156 VAL A CA 1
ATOM 1164 C C . VAL A 1 156 ? -9.253 14.362 17.643 1.00 36.68 156 VAL A C 1
ATOM 1165 O O . VAL A 1 156 ? -9.722 14.959 16.670 1.00 40.46 156 VAL A O 1
ATOM 1169 N N . VAL A 1 157 ? -8.376 14.921 18.472 1.00 35.01 157 VAL A N 1
ATOM 1170 C CA . VAL A 1 157 ? -7.898 16.283 18.248 1.00 34.29 157 VAL A CA 1
ATOM 1171 C C . VAL A 1 157 ? -7.063 16.365 16.971 1.00 49.76 157 VAL A C 1
ATOM 1172 O O . VAL A 1 157 ? -7.236 17.278 16.164 1.00 54.37 157 VAL A O 1
ATOM 1176 N N . ARG A 1 158 ? -6.170 15.397 16.785 1.00 44.63 158 ARG A N 1
ATOM 1177 C CA . ARG A 1 158 ? -5.283 15.372 15.625 1.00 36.09 158 ARG A CA 1
ATOM 1178 C C . ARG A 1 158 ? -6.043 15.228 14.302 1.00 38.79 158 ARG A C 1
ATOM 1179 O O . ARG A 1 158 ? -5.568 15.669 13.253 1.00 43.22 158 ARG A O 1
ATOM 1187 N N . THR A 1 159 ? -7.226 14.620 14.360 1.00 43.58 159 THR A N 1
ATOM 1188 C CA . THR A 1 159 ? -7.972 14.250 13.157 1.00 42.60 159 THR A CA 1
ATOM 1189 C C . THR A 1 159 ? -9.235 15.093 12.975 1.00 48.94 159 THR A C 1
ATOM 1190 O O . THR A 1 159 ? -9.846 15.082 11.904 1.00 53.47 159 THR A O 1
ATOM 1194 N N . ARG A 1 160 ? -9.598 15.835 14.021 1.00 43.07 160 ARG A N 1
ATOM 1195 C CA . ARG A 1 160 ? -10.781 16.696 14.025 1.00 39.46 160 ARG A CA 1
ATOM 1196 C C . ARG A 1 160 ? -12.073 15.907 13.803 1.00 37.69 160 ARG A C 1
ATOM 1197 O O . ARG A 1 160 ? -13.076 16.457 13.349 1.00 41.83 160 ARG A O 1
ATOM 1205 N N . SER A 1 161 ? -12.040 14.620 14.136 1.00 38.66 161 SER A N 1
ATOM 1206 C CA . SER A 1 161 ? -13.214 13.755 14.061 1.00 40.93 161 SER A CA 1
ATOM 1207 C C . SER A 1 161 ? -13.457 13.110 15.421 1.00 32.92 161 SER A C 1
ATOM 1208 O O . SER A 1 161 ? -12.583 13.134 16.285 1.00 40.18 161 SER A O 1
ATOM 1211 N N . VAL A 1 162 ? -14.641 12.539 15.616 1.00 35.62 162 VAL A N 1
ATOM 1212 C CA . VAL A 1 162 ? -14.978 11.905 16.888 1.00 28.94 162 VAL A CA 1
ATOM 1213 C C . VAL A 1 162 ? -15.408 10.460 16.666 1.00 33.51 162 VAL A C 1
ATOM 1214 O O . VAL A 1 162 ? -15.971 9.819 17.554 1.00 38.22 162 VAL A O 1
ATOM 1218 N N . GLU A 1 163 ? -15.123 9.962 15.468 1.00 36.15 163 GLU A N 1
ATOM 1219 C CA . GLU A 1 163 ? -15.498 8.617 15.043 1.00 35.20 163 GL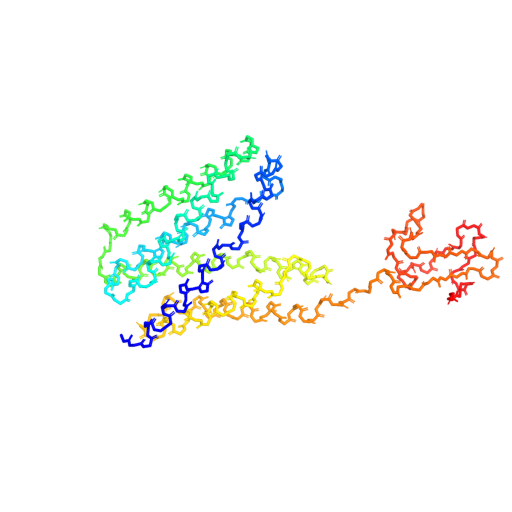U A CA 1
ATOM 1220 C C . GLU A 1 163 ? -15.025 7.518 15.997 1.00 35.75 163 GLU A C 1
ATOM 1221 O O . GLU A 1 163 ? -15.765 6.576 16.285 1.00 36.20 163 GLU A O 1
ATOM 1227 N N . PHE A 1 164 ? -13.796 7.648 16.486 1.00 36.98 164 PHE A N 1
ATOM 1228 C CA . PHE A 1 164 ? -13.214 6.658 17.388 1.00 33.37 164 PHE A CA 1
ATOM 1229 C C . PHE A 1 164 ? -13.681 6.838 18.830 1.00 32.35 164 PHE A C 1
ATOM 1230 O O . PHE A 1 164 ? -13.395 6.005 19.691 1.00 29.57 164 PHE A O 1
ATOM 1238 N N . MET A 1 165 ? -14.398 7.926 19.090 1.00 33.94 165 MET A N 1
ATOM 1239 C CA . MET A 1 165 ? -14.803 8.266 20.450 1.00 32.47 165 MET A CA 1
ATOM 1240 C C . MET A 1 165 ? -16.299 8.565 20.547 1.00 32.17 165 MET A C 1
ATOM 1241 O O . MET A 1 165 ? -16.700 9.727 20.616 1.00 31.36 165 MET A O 1
ATOM 1246 N N . PRO A 1 166 ? -17.133 7.513 20.545 1.00 29.53 166 PRO A N 1
ATOM 1247 C CA . PRO A 1 166 ? -18.583 7.688 20.688 1.00 32.24 166 PRO A CA 1
ATOM 1248 C C . PRO A 1 166 ? -18.955 8.341 22.017 1.00 36.26 166 PRO A C 1
ATOM 1249 O O . PRO A 1 166 ? -18.284 8.116 23.023 1.00 32.46 166 PRO A O 1
ATOM 1253 N N . PHE A 1 167 ? -20.018 9.139 22.006 1.00 29.55 167 PHE A N 1
ATOM 1254 C CA . PHE A 1 167 ? -20.411 9.938 23.165 1.00 28.67 167 PHE A CA 1
ATOM 1255 C C . PHE A 1 167 ? -20.834 9.104 24.374 1.00 32.57 167 PHE A C 1
ATOM 1256 O O . PHE A 1 167 ? -20.532 9.460 25.515 1.00 35.97 167 PHE A O 1
ATOM 1264 N N . SER A 1 168 ? -21.538 8.004 24.125 1.00 31.06 168 SER A N 1
ATOM 1265 C CA . SER A 1 168 ? -22.152 7.231 25.204 1.00 29.34 168 SER A CA 1
ATOM 1266 C C . SER A 1 168 ? -21.147 6.447 26.036 1.00 32.89 168 SER A C 1
ATOM 1267 O O . SER A 1 168 ? -21.347 6.250 27.237 1.00 34.46 168 SER A O 1
ATOM 1270 N N . LEU A 1 169 ? -20.078 5.989 25.394 1.00 29.69 169 LEU A N 1
ATOM 1271 C CA . LEU A 1 169 ? -18.983 5.365 26.119 1.00 29.89 169 LEU A CA 1
ATOM 1272 C C . LEU A 1 169 ? -18.411 6.374 27.102 1.00 35.73 169 LEU A C 1
ATOM 1273 O O . LEU A 1 169 ? -18.207 6.061 28.267 1.00 34.14 169 LEU A O 1
ATOM 1278 N N . SER A 1 170 ? -18.184 7.595 26.628 1.00 34.07 170 SER A N 1
ATOM 1279 C CA . SER A 1 170 ? -17.682 8.670 27.476 1.00 31.31 170 SER A CA 1
ATOM 1280 C C . SER A 1 170 ? -18.622 8.974 28.637 1.00 29.85 170 SER A C 1
ATOM 1281 O O . SER A 1 170 ? -18.180 9.094 29.781 1.00 29.23 170 SER A O 1
ATOM 1284 N N . LEU A 1 171 ? -19.913 9.098 28.337 1.00 28.53 171 LEU A N 1
ATOM 1285 C CA . LEU A 1 171 ? -20.901 9.362 29.374 1.00 29.40 171 LEU A CA 1
ATOM 1286 C C . LEU A 1 171 ? -20.873 8.272 30.436 1.00 32.81 171 LEU A C 1
ATOM 1287 O O . LEU A 1 171 ? -20.726 8.563 31.621 1.00 34.57 171 LEU A O 1
ATOM 1292 N N . PHE A 1 172 ? -20.982 7.019 30.006 1.00 30.89 172 PHE A N 1
ATOM 1293 C CA . PHE A 1 172 ? -21.029 5.896 30.937 1.00 34.76 172 PHE A CA 1
ATOM 1294 C C . PHE A 1 172 ? -19.743 5.761 31.750 1.00 31.70 172 PHE A C 1
ATOM 1295 O O . PHE A 1 172 ? -19.788 5.424 32.935 1.00 34.11 172 PHE A O 1
ATOM 1303 N N . LEU A 1 173 ? -18.603 6.030 31.121 1.00 31.76 173 LEU A N 1
ATOM 1304 C CA . LEU A 1 173 ? -17.330 6.033 31.833 1.00 30.75 173 LEU A CA 1
ATOM 1305 C C . LEU A 1 173 ? -17.317 7.138 32.884 1.00 32.21 173 LEU A C 1
ATOM 1306 O O . LEU A 1 173 ? -16.812 6.943 33.994 1.00 33.97 173 LEU A O 1
ATOM 1311 N N . THR A 1 174 ? -17.883 8.291 32.536 1.00 35.02 174 THR A N 1
ATOM 1312 C CA . THR A 1 174 ? -17.948 9.404 33.475 1.00 35.17 174 THR A CA 1
ATOM 1313 C C . THR A 1 174 ? -18.814 9.036 34.678 1.00 36.74 174 THR A C 1
ATOM 1314 O O . THR A 1 174 ? -18.384 9.191 35.821 1.00 38.28 174 THR A O 1
ATOM 1318 N N . ILE A 1 175 ? -20.021 8.535 34.422 1.00 32.90 175 ILE A N 1
ATOM 1319 C CA . ILE A 1 175 ? -20.951 8.214 35.502 1.00 30.73 175 ILE A CA 1
ATOM 1320 C C . ILE A 1 175 ? -20.384 7.113 36.390 1.00 39.45 175 ILE A C 1
ATOM 1321 O O . ILE A 1 175 ? -20.469 7.198 37.616 1.00 36.34 175 ILE A O 1
ATOM 1326 N N . ASN A 1 176 ? -19.814 6.088 35.758 1.00 36.03 176 ASN A N 1
ATOM 1327 C CA . ASN A 1 176 ? -19.079 5.036 36.456 1.00 31.35 176 ASN A CA 1
ATOM 1328 C C . ASN A 1 176 ? -18.033 5.643 37.390 1.00 35.76 176 ASN A C 1
ATOM 1329 O O . ASN A 1 176 ? -17.933 5.275 38.571 1.00 41.05 176 ASN A O 1
ATOM 1334 N N . ALA A 1 177 ? -17.279 6.598 36.849 1.00 38.05 177 ALA A N 1
ATOM 1335 C CA . ALA A 1 177 ? -16.212 7.262 37.588 1.00 34.34 177 ALA A CA 1
ATOM 1336 C C . ALA A 1 177 ? -16.715 8.036 38.808 1.00 37.17 177 ALA A C 1
ATOM 1337 O O . ALA A 1 177 ? -16.168 7.882 39.899 1.00 38.72 177 ALA A O 1
ATOM 1339 N N . VAL A 1 178 ? -17.743 8.868 38.646 1.00 38.38 178 VAL A N 1
ATOM 1340 C CA . VAL A 1 178 ? -18.213 9.652 39.790 1.00 42.43 178 VAL A CA 1
ATOM 1341 C C . VAL A 1 178 ? -18.906 8.737 40.801 1.00 37.16 178 VAL A C 1
ATOM 1342 O O . VAL A 1 178 ? -18.884 9.000 42.010 1.00 42.55 178 VAL A O 1
ATOM 1346 N N . THR A 1 179 ? -19.482 7.642 40.310 1.00 37.02 179 THR A N 1
ATOM 1347 C CA . THR A 1 179 ? -20.173 6.708 41.184 1.00 35.68 179 THR A CA 1
ATOM 1348 C C . THR A 1 179 ? -19.174 5.995 42.087 1.00 38.84 179 THR A C 1
ATOM 1349 O O . THR A 1 179 ? -19.351 5.965 43.311 1.00 41.46 179 THR A O 1
ATOM 1353 N N . TRP A 1 180 ? -18.116 5.444 41.498 1.00 37.81 180 TRP A N 1
ATOM 1354 C CA . TRP A 1 180 ? -17.120 4.753 42.310 1.00 36.34 180 TRP A CA 1
ATOM 1355 C C . TRP A 1 180 ? -16.292 5.738 43.139 1.00 39.33 180 TRP A C 1
ATOM 1356 O O . TRP A 1 180 ? -15.751 5.373 44.184 1.00 41.19 180 TRP A O 1
ATOM 1367 N N . LEU A 1 181 ? -16.201 6.980 42.672 1.00 41.65 181 LEU A N 1
ATOM 1368 C CA . LEU A 1 181 ? -15.593 8.061 43.448 1.00 34.85 181 LEU A CA 1
ATOM 1369 C C . LEU A 1 181 ? -16.345 8.269 44.757 1.00 38.69 181 LEU A C 1
ATOM 1370 O O . LEU A 1 181 ? -15.768 8.163 45.850 1.00 42.25 181 LEU A O 1
ATOM 1375 N N . PHE A 1 182 ? -17.639 8.554 44.632 1.00 37.34 182 PHE A N 1
ATOM 1376 C CA . PHE A 1 182 ? -18.502 8.710 45.795 1.00 37.93 182 PHE A CA 1
ATOM 1377 C C . PHE A 1 182 ? -18.458 7.462 46.670 1.00 40.50 182 PHE A C 1
ATOM 1378 O O . PHE A 1 182 ? -18.508 7.557 47.897 1.00 49.38 182 PHE A O 1
ATOM 1386 N N . TYR A 1 183 ? -18.367 6.295 46.034 1.00 39.54 183 TYR A N 1
ATOM 1387 C CA . TYR A 1 183 ? -18.245 5.038 46.767 1.00 39.72 183 TYR A CA 1
ATOM 1388 C C . TYR A 1 183 ? -17.015 5.031 47.665 1.00 43.57 183 TYR A C 1
ATOM 1389 O O . TYR A 1 183 ? -17.111 4.744 48.860 1.00 49.70 183 TYR A O 1
ATOM 1398 N N . GLY A 1 184 ? -15.862 5.330 47.073 1.00 41.44 184 GLY A N 1
ATOM 1399 C CA . GLY A 1 184 ? -14.619 5.409 47.813 1.00 40.42 184 GLY A CA 1
ATOM 1400 C C . GLY A 1 184 ? -14.732 6.400 48.949 1.00 42.84 184 GLY A C 1
ATOM 1401 O O . GLY A 1 184 ? -14.236 6.152 50.048 1.00 48.69 184 GLY A O 1
ATOM 1402 N N . LEU A 1 185 ? -15.403 7.517 48.684 1.00 44.52 185 LEU A N 1
ATOM 1403 C CA . LEU A 1 185 ? -15.625 8.534 49.706 1.00 43.54 185 LEU A CA 1
ATOM 1404 C C . LEU A 1 185 ? -16.447 7.994 50.876 1.00 49.76 185 LEU A C 1
ATOM 1405 O O . LEU A 1 185 ? -16.180 8.315 52.036 1.00 54.52 185 LEU A O 1
ATOM 1410 N N . ALA A 1 186 ? -17.437 7.164 50.564 1.00 42.18 186 ALA A N 1
ATOM 1411 C CA . ALA A 1 186 ? -18.328 6.615 51.580 1.00 50.27 186 ALA A CA 1
ATOM 1412 C C . ALA A 1 186 ? -17.598 5.655 52.515 1.00 47.42 186 ALA A C 1
ATOM 1413 O O . ALA A 1 186 ? -17.829 5.661 53.724 1.00 55.81 186 ALA A O 1
ATOM 1415 N N . ILE A 1 187 ? -16.721 4.829 51.954 1.00 45.47 187 ILE A N 1
ATOM 1416 C CA . ILE A 1 187 ? -15.906 3.935 52.768 1.00 45.87 187 ILE A CA 1
ATOM 1417 C C . ILE A 1 187 ? -14.578 4.610 53.100 1.00 45.08 187 ILE A C 1
ATOM 1418 O O . ILE A 1 187 ? -13.647 3.969 53.593 1.00 43.76 187 ILE A O 1
ATOM 1423 N N . LYS A 1 188 ? -14.514 5.912 52.821 1.00 46.82 188 LYS A N 1
ATOM 1424 C CA . LYS A 1 188 ? -13.349 6.752 53.109 1.00 45.44 188 LYS A CA 1
ATOM 1425 C C . LYS A 1 188 ? -12.039 6.176 52.576 1.00 44.27 188 LYS A C 1
ATOM 1426 O O . LYS A 1 188 ? -10.969 6.408 53.142 1.00 48.68 188 LYS A O 1
ATOM 1432 N N . ASP A 1 189 ? -12.135 5.428 51.483 1.00 45.96 189 ASP A N 1
ATOM 1433 C CA . ASP A 1 189 ? -10.969 4.841 50.840 1.00 45.51 189 ASP A CA 1
ATOM 1434 C C . ASP A 1 189 ? -10.518 5.745 49.700 1.00 42.31 189 ASP A C 1
ATOM 1435 O O . ASP A 1 189 ? -11.242 5.933 48.723 1.00 47.18 189 ASP A O 1
ATOM 1440 N N . PHE A 1 190 ? -9.317 6.300 49.828 1.00 39.41 190 PHE A N 1
ATOM 1441 C CA . PHE A 1 190 ? -8.784 7.205 48.816 1.00 44.20 190 PHE A CA 1
ATOM 1442 C C . PHE A 1 190 ? -7.886 6.468 47.827 1.00 39.92 190 PHE A C 1
ATOM 1443 O O . PHE A 1 190 ? -7.188 7.091 47.028 1.00 45.28 190 PHE A O 1
ATOM 1451 N N . TYR A 1 191 ? -7.901 5.140 47.892 1.00 42.79 191 TYR A N 1
ATOM 1452 C CA . TYR A 1 191 ? -7.236 4.316 46.889 1.00 33.61 191 TYR A CA 1
ATOM 1453 C C . TYR A 1 191 ? -8.226 4.009 45.775 1.00 37.17 191 TYR A C 1
ATOM 1454 O O . TYR A 1 191 ? -7.864 3.933 44.601 1.00 35.77 191 TYR A O 1
ATOM 1463 N N . VAL A 1 192 ? -9.484 3.828 46.162 1.00 40.29 192 VAL A N 1
ATOM 1464 C CA . VAL A 1 192 ? -10.567 3.642 45.207 1.00 38.27 192 VAL A CA 1
ATOM 1465 C C . VAL A 1 192 ? -10.966 4.989 44.594 1.00 39.33 192 VAL A C 1
ATOM 1466 O O . VAL A 1 192 ? -11.344 5.065 43.424 1.00 37.10 192 VAL A O 1
ATOM 1470 N N . ALA A 1 193 ? -10.831 6.055 45.379 1.00 40.10 193 ALA A N 1
ATOM 1471 C CA . ALA A 1 193 ? -11.405 7.357 45.029 1.00 38.75 193 ALA A CA 1
ATOM 1472 C C . ALA A 1 193 ? -10.587 8.208 44.046 1.00 39.02 193 ALA A C 1
ATOM 1473 O O . ALA A 1 193 ? -11.150 8.751 43.096 1.00 38.25 193 ALA A O 1
ATOM 1475 N N . LEU A 1 194 ? -9.281 8.332 44.275 1.00 44.35 194 LEU A N 1
ATOM 1476 C CA . LEU A 1 194 ? -8.428 9.217 43.467 1.00 36.64 194 LEU A CA 1
ATOM 1477 C C . LEU A 1 194 ? -8.402 8.877 41.962 1.00 35.32 194 LEU A C 1
ATOM 1478 O O . LEU A 1 194 ? -8.619 9.768 41.118 1.00 37.60 194 LEU A O 1
ATOM 1483 N N . PRO A 1 195 ? -8.138 7.604 41.606 1.00 34.28 195 PRO A N 1
ATOM 1484 C CA . PRO A 1 195 ? -8.141 7.357 40.161 1.00 35.81 195 PRO A CA 1
ATOM 1485 C C . PRO A 1 195 ? -9.517 7.557 39.519 1.00 34.97 195 PRO A C 1
ATOM 1486 O O . PRO A 1 195 ? -9.578 7.771 38.310 1.00 37.20 195 PRO A O 1
ATOM 1490 N N . ASN A 1 196 ? -10.589 7.511 40.307 1.00 32.63 196 ASN A N 1
ATOM 1491 C CA . ASN A 1 196 ? -11.914 7.840 39.788 1.00 32.89 196 ASN A CA 1
ATOM 1492 C C . ASN A 1 196 ? -12.087 9.342 39.608 1.00 34.05 196 ASN A C 1
ATOM 1493 O O . ASN A 1 196 ? -12.913 9.785 38.809 1.00 35.36 196 ASN A O 1
ATOM 1498 N N . VAL A 1 197 ? -11.320 10.123 40.363 1.00 32.96 197 VAL A N 1
ATOM 1499 C CA . VAL A 1 197 ? -11.248 11.558 40.128 1.00 33.23 197 VAL A CA 1
ATOM 1500 C C . VAL A 1 197 ? -10.618 11.789 38.766 1.00 34.05 197 VAL A C 1
ATOM 1501 O O . VAL A 1 197 ? -11.190 12.496 37.913 1.00 33.70 197 VAL A O 1
ATOM 1505 N N . LEU A 1 198 ? -9.450 11.176 38.562 1.00 32.77 198 LEU A N 1
ATOM 1506 C CA . LEU A 1 198 ? -8.803 11.242 37.251 1.00 34.06 198 LEU A CA 1
ATOM 1507 C C . LEU A 1 198 ? -9.764 10.836 36.133 1.00 31.85 198 LEU A C 1
ATOM 1508 O O . LEU A 1 198 ? -9.909 11.540 35.127 1.00 30.23 198 LEU A O 1
ATOM 1513 N N . GLY A 1 199 ? -10.440 9.710 36.338 1.00 32.44 199 GLY A N 1
ATOM 1514 C CA . GLY A 1 199 ? -11.335 9.147 35.344 1.00 30.70 199 GLY A CA 1
ATOM 1515 C C . GLY A 1 199 ? -12.538 10.009 35.011 1.00 30.82 199 GLY A C 1
ATOM 1516 O O . GLY A 1 199 ? -12.918 10.135 33.842 1.00 29.84 199 GLY A O 1
ATOM 1517 N N . ALA A 1 200 ? -13.147 10.599 36.034 1.00 30.72 200 ALA A N 1
ATOM 1518 C CA . ALA A 1 200 ? -14.297 11.471 35.828 1.00 30.23 200 ALA A CA 1
ATOM 1519 C C . ALA A 1 200 ? -13.868 12.718 35.080 1.00 29.84 200 ALA A C 1
ATOM 1520 O O . ALA A 1 200 ? -14.576 13.203 34.185 1.00 28.25 200 ALA A O 1
ATOM 1522 N N . PHE A 1 201 ? -12.690 13.218 35.441 1.00 32.14 201 PHE A N 1
ATOM 1523 C CA . PHE A 1 201 ? -12.133 14.376 34.759 1.00 30.84 201 PHE A CA 1
ATOM 1524 C C . PHE A 1 201 ? -11.921 14.102 33.266 1.00 28.27 201 PHE A C 1
ATOM 1525 O O . PHE A 1 201 ? -12.408 14.856 32.409 1.00 31.08 201 PHE A O 1
ATOM 1533 N N . LEU A 1 202 ? -11.214 13.016 32.958 1.00 26.76 202 LEU A N 1
ATOM 1534 C CA . LEU A 1 202 ? -10.930 12.660 31.568 1.00 29.88 202 LEU A CA 1
ATOM 1535 C C . LEU A 1 202 ? -12.201 12.378 30.771 1.00 34.15 202 LEU A C 1
ATOM 1536 O O . LEU A 1 202 ? -12.275 12.693 29.585 1.00 37.44 202 LEU A O 1
ATOM 1541 N N . GLY A 1 203 ? -13.195 11.784 31.426 1.00 32.06 203 GLY A N 1
ATOM 1542 C CA . GLY A 1 203 ? -14.475 11.525 30.789 1.00 28.92 203 GLY A CA 1
ATOM 1543 C C . GLY A 1 203 ? -15.198 12.803 30.417 1.00 27.99 203 GLY A C 1
ATOM 1544 O O . GLY A 1 203 ? -15.681 12.944 29.286 1.00 28.61 203 GLY A O 1
ATOM 1545 N N . ALA A 1 204 ? -15.280 13.727 31.374 1.00 28.75 204 ALA A N 1
ATOM 1546 C CA . ALA A 1 204 ? -15.839 15.049 31.104 1.00 29.69 204 ALA A CA 1
ATOM 1547 C C . ALA A 1 204 ? -15.133 15.688 29.911 1.00 27.84 204 ALA A C 1
ATOM 1548 O O . ALA A 1 204 ? -15.781 16.171 28.983 1.00 34.82 204 ALA A O 1
ATOM 1550 N N . VAL A 1 205 ? -13.802 15.681 29.937 1.00 29.51 205 VAL A N 1
ATOM 1551 C CA . VAL A 1 205 ? -13.015 16.253 28.846 1.00 29.18 205 VAL A CA 1
ATOM 1552 C C . VAL A 1 205 ? -13.335 15.561 27.519 1.00 29.17 205 VAL A C 1
ATOM 1553 O O . VAL A 1 205 ? -13.339 16.193 26.459 1.00 29.88 205 VAL A O 1
ATOM 1557 N N . GLN A 1 206 ? -13.631 14.266 27.583 1.00 35.71 206 GLN A N 1
ATOM 1558 C CA . GLN A 1 206 ? -14.044 13.532 26.392 1.00 27.89 206 GLN A CA 1
ATOM 1559 C C . GLN A 1 206 ? -15.376 14.044 25.860 1.00 26.72 206 GLN A C 1
ATOM 1560 O O . GLN A 1 206 ? -15.513 14.278 24.658 1.00 28.43 206 GLN A O 1
ATOM 1566 N N . MET A 1 207 ? -16.350 14.222 26.747 1.00 26.14 207 MET A N 1
ATOM 1567 C CA . MET A 1 207 ? -17.649 14.734 26.329 1.00 26.27 207 MET A CA 1
ATOM 1568 C C . MET A 1 207 ? -17.510 16.126 25.717 1.00 30.03 207 MET A C 1
ATOM 1569 O O . MET A 1 207 ? -18.106 16.424 24.673 1.00 31.68 207 MET A O 1
ATOM 1574 N N . ILE A 1 208 ? -16.693 16.959 26.354 1.00 31.22 208 ILE A N 1
ATOM 1575 C CA . ILE A 1 208 ? -16.428 18.308 25.862 1.00 29.27 208 ILE A CA 1
ATOM 1576 C C . ILE A 1 208 ? -15.822 18.257 24.458 1.00 30.09 208 ILE A C 1
ATOM 1577 O O . ILE A 1 208 ? -16.316 18.922 23.547 1.00 37.11 208 ILE A O 1
ATOM 1582 N N . LEU A 1 209 ? -14.779 17.447 24.281 1.00 29.93 209 LEU A N 1
ATOM 1583 C CA . LEU A 1 209 ? -14.155 17.257 22.970 1.00 29.27 209 LEU A CA 1
ATOM 1584 C C . LEU A 1 209 ? -15.138 16.765 21.910 1.00 30.87 209 LEU A C 1
ATOM 1585 O O . LEU A 1 209 ? -15.044 17.145 20.742 1.00 31.58 209 LEU A O 1
ATOM 1590 N N . TYR A 1 210 ? -16.067 15.908 22.321 1.00 30.56 210 TYR A N 1
ATOM 1591 C CA . TYR A 1 210 ? -17.097 15.409 21.418 1.00 30.20 210 TYR A CA 1
ATOM 1592 C C . TYR A 1 210 ? -18.005 16.544 20.968 1.00 30.28 210 TYR A C 1
ATOM 1593 O O . TYR A 1 210 ? -18.276 16.689 19.774 1.00 31.00 210 TYR A O 1
ATOM 1602 N N . ILE A 1 211 ? -18.475 17.347 21.919 1.00 32.87 211 ILE A N 1
ATOM 1603 C CA . ILE A 1 211 ? -19.359 18.454 21.574 1.00 29.53 211 ILE A CA 1
ATOM 1604 C C . ILE A 1 211 ? -18.628 19.461 20.684 1.00 33.50 211 ILE A C 1
ATOM 1605 O O . ILE A 1 211 ? -19.230 20.055 19.786 1.00 36.72 211 ILE A O 1
ATOM 1610 N N . ILE A 1 212 ? -17.326 19.630 20.903 1.00 32.44 212 ILE A N 1
ATOM 1611 C CA . ILE A 1 212 ? -16.553 20.561 20.082 1.00 31.55 212 ILE A CA 1
ATOM 1612 C C . ILE A 1 212 ? -16.311 20.048 18.658 1.00 33.50 212 ILE A C 1
ATOM 1613 O O . ILE A 1 212 ? -16.525 20.777 17.689 1.00 35.10 212 ILE A O 1
ATOM 1618 N N . PHE A 1 213 ? -15.880 18.796 18.530 1.00 33.93 213 PHE A N 1
ATOM 1619 C CA . PHE A 1 213 ? -15.341 18.307 17.261 1.00 32.29 213 PHE A CA 1
ATOM 1620 C C . PHE A 1 213 ? -16.273 17.437 16.415 1.00 33.39 213 PHE A C 1
ATOM 1621 O O . PHE A 1 213 ? -15.896 17.038 15.312 1.00 35.31 213 PHE A O 1
ATOM 1629 N N . LYS A 1 214 ? -17.471 17.141 16.911 1.00 35.31 214 LYS A N 1
ATOM 1630 C CA . LYS A 1 214 ? -18.380 16.246 16.192 1.00 30.67 214 LYS A CA 1
ATOM 1631 C C . LYS A 1 214 ? -18.695 16.743 14.784 1.00 33.84 214 LYS A C 1
ATOM 1632 O O . LYS A 1 214 ? -18.607 15.987 13.817 1.00 37.87 214 LYS A O 1
ATOM 1638 N N . TYR A 1 215 ? -19.056 18.016 14.676 1.00 32.48 215 TYR A N 1
ATOM 1639 C CA . TYR A 1 215 ? -19.399 18.606 13.389 1.00 32.56 215 TYR A CA 1
ATOM 1640 C C . TYR A 1 215 ? -18.323 19.568 12.895 1.00 35.38 215 TYR A C 1
ATOM 1641 O O . TYR A 1 215 ? -18.629 20.536 12.198 1.00 31.99 215 TYR A O 1
ATOM 1650 N N . TYR A 1 216 ? -17.071 19.304 13.260 1.00 32.96 216 TYR A N 1
ATOM 1651 C CA . TYR A 1 216 ? -15.958 20.139 12.814 1.00 31.64 216 TYR A CA 1
ATOM 1652 C C . TYR A 1 216 ? -15.887 20.149 11.295 1.00 37.09 216 TYR A C 1
ATOM 1653 O O . TYR A 1 216 ? -16.163 21.164 10.658 1.00 46.97 216 TYR A O 1
ATOM 1662 N N . LYS A 1 217 ? -15.502 19.012 10.723 1.00 42.48 217 LYS A N 1
ATOM 1663 C CA . LYS A 1 217 ? -15.389 18.888 9.277 1.00 46.97 217 LYS A CA 1
ATOM 1664 C C . LYS A 1 217 ? -16.747 19.067 8.617 1.00 39.65 217 LYS A C 1
ATOM 1665 O O . LYS A 1 217 ? -17.775 18.682 9.173 1.00 38.57 217 LYS A O 1
ATOM 1671 N N . THR A 1 218 ? -16.745 19.658 7.430 1.00 40.82 218 THR A N 1
ATOM 1672 C CA . THR A 1 218 ? -17.974 19.850 6.677 1.00 38.77 218 THR A CA 1
ATOM 1673 C C . THR A 1 218 ? -18.303 18.581 5.900 1.00 44.89 218 THR A C 1
ATOM 1674 O O . THR A 1 218 ? -17.444 18.041 5.202 1.00 46.11 218 THR A O 1
ATOM 1678 N N . PRO A 1 219 ? -19.545 18.085 6.036 1.00 43.67 219 PRO A N 1
ATOM 1679 C CA . PRO A 1 219 ? -19.945 16.875 5.312 1.00 38.81 219 PRO A CA 1
ATOM 1680 C C . PRO A 1 219 ? -19.855 17.077 3.807 1.00 47.46 219 PRO A C 1
ATOM 1681 O O . PRO A 1 219 ? -20.367 18.074 3.296 1.00 47.26 219 PRO A O 1
ATOM 1685 N N . VAL A 1 220 ? -19.206 16.141 3.121 1.00 49.55 220 VAL A N 1
ATOM 1686 C CA . VAL A 1 220 ? -19.006 16.207 1.676 1.00 49.10 220 VAL A CA 1
ATOM 1687 C C . VAL A 1 220 ? -20.303 16.525 0.930 1.00 45.97 220 VAL A C 1
ATOM 1688 O O . VAL A 1 220 ? -20.298 17.252 -0.068 1.00 46.70 220 VAL A O 1
ATOM 1692 N N . ALA A 1 221 ? -21.410 15.997 1.442 1.00 47.81 221 ALA A N 1
ATOM 1693 C CA . ALA A 1 221 ? -22.733 16.255 0.886 1.00 44.33 221 ALA A CA 1
ATOM 1694 C C . ALA A 1 221 ? -23.033 17.749 0.775 1.00 45.77 221 ALA A C 1
ATOM 1695 O O . ALA A 1 221 ? -23.444 18.229 -0.281 1.00 53.76 221 ALA A O 1
ATOM 1697 N N . GLN A 1 222 ? -22.815 18.479 1.864 1.00 48.22 222 GLN A N 1
ATOM 1698 C CA . GLN A 1 222 ? -23.153 19.899 1.912 1.00 45.71 222 GLN A CA 1
ATOM 1699 C C . GLN A 1 222 ? -22.099 20.786 1.254 1.00 43.78 222 GLN A C 1
ATOM 1700 O O . GLN A 1 222 ? -22.223 22.011 1.260 1.00 44.85 222 GLN A O 1
ATOM 1702 N N . MET A 1 223 ? -21.063 20.173 0.690 1.00 46.65 223 MET A N 1
ATOM 1703 C CA . MET A 1 223 ? -20.016 20.939 0.025 1.00 42.20 223 MET A CA 1
ATOM 1704 C C . MET A 1 223 ? -20.479 21.394 -1.355 1.00 45.39 223 MET A C 1
ATOM 1705 O O . MET A 1 223 ? -21.194 20.677 -2.056 1.00 42.95 223 MET A O 1
ATOM 1710 N N . LYS A 1 224 ? -20.066 22.597 -1.734 1.00 47.15 224 LYS A N 1
ATOM 1711 C CA . LYS A 1 224 ? -20.603 23.263 -2.914 1.00 41.98 224 LYS A CA 1
ATOM 1712 C C . LYS A 1 224 ? -19.853 22.930 -4.200 1.00 37.71 224 LYS A C 1
ATOM 1713 O O . LYS A 1 224 ? -18.622 22.930 -4.235 1.00 41.79 224 LYS A O 1
ATOM 1719 N N . LYS A 1 225 ? -20.611 22.644 -5.253 1.00 39.61 225 LYS A N 1
ATOM 1720 C CA . LYS A 1 225 ? -20.049 22.457 -6.584 1.00 42.55 225 LYS A CA 1
ATOM 1721 C C . LYS A 1 225 ? -19.666 23.800 -7.189 1.00 42.79 225 LYS A C 1
ATOM 1722 O O . LYS A 1 225 ? -20.354 24.799 -6.985 1.00 45.41 225 LYS A O 1
ATOM 1728 N N . TYR A 1 226 ? -18.569 23.820 -7.935 1.00 38.79 226 TYR A N 1
ATOM 1729 C CA . TYR A 1 226 ? -18.184 25.008 -8.682 1.00 37.40 226 TYR A CA 1
ATOM 1730 C C . TYR A 1 226 ? -18.024 24.651 -10.154 1.00 35.66 226 TYR A C 1
ATOM 1731 O O . TYR A 1 226 ? -17.858 23.485 -10.508 1.00 35.38 226 TYR A O 1
ATOM 1740 N N . THR A 1 227 ? -18.088 25.663 -11.008 1.00 38.84 227 THR A N 1
ATOM 1741 C CA . THR A 1 227 ? -17.989 25.460 -12.442 1.00 34.54 227 THR A CA 1
ATOM 1742 C C . THR A 1 227 ? -17.050 26.472 -13.086 1.00 33.09 227 THR A C 1
ATOM 1743 O O . THR A 1 227 ? -16.999 27.641 -12.690 1.00 33.51 227 THR A O 1
ATOM 1747 N N . CYS A 1 228 ? -16.292 25.998 -14.069 1.00 32.93 228 CYS A N 1
ATOM 1748 C CA . CYS A 1 228 ? -15.438 26.857 -14.874 1.00 33.84 228 CYS A CA 1
ATOM 1749 C C . CYS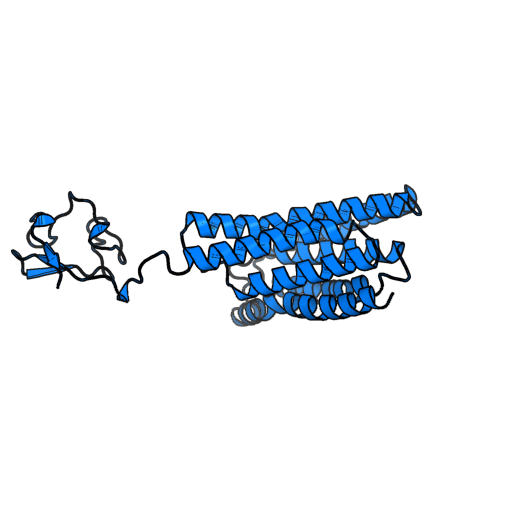 A 1 228 ? -16.292 27.597 -15.892 1.00 33.48 228 CYS A C 1
ATOM 1750 O O . CYS A 1 228 ? -16.857 26.988 -16.800 1.00 36.41 228 CYS A O 1
ATOM 1753 N N . THR A 1 229 ? -16.390 28.913 -15.737 1.00 36.25 229 THR A N 1
ATOM 1754 C CA . THR A 1 229 ? -17.208 29.726 -16.628 1.00 35.86 229 THR A CA 1
ATOM 1755 C C . THR A 1 229 ? -16.576 29.887 -18.009 1.00 31.42 229 THR A C 1
ATOM 1756 O O . THR A 1 229 ? -17.117 30.580 -18.869 1.00 32.10 229 THR A O 1
ATOM 1760 N N . VAL A 1 230 ? -15.431 29.247 -18.221 1.00 32.30 230 VAL A N 1
ATOM 1761 C CA . VAL A 1 230 ? -14.793 29.243 -19.531 1.00 31.77 230 VAL A CA 1
ATOM 1762 C C . VAL A 1 230 ? -14.996 27.889 -20.206 1.00 34.66 230 VAL A C 1
ATOM 1763 O O . VAL A 1 230 ? -15.250 27.809 -21.408 1.00 33.80 230 VAL A O 1
ATOM 1767 N N . CYS A 1 231 ? -14.899 26.827 -19.413 1.00 40.20 231 CYS A N 1
ATOM 1768 C CA . CYS A 1 231 ? -15.014 25.460 -19.919 1.00 36.59 231 CYS A CA 1
ATOM 1769 C C . CYS A 1 231 ? -16.412 24.883 -19.825 1.00 34.82 231 CYS A C 1
ATOM 1770 O O . CYS A 1 231 ? -16.829 24.088 -20.667 1.00 34.90 231 CYS A O 1
ATOM 1773 N N . GLY A 1 232 ? -17.118 25.271 -18.774 1.00 32.80 232 GLY A N 1
ATOM 1774 C CA . GLY A 1 232 ? -18.376 24.644 -18.431 1.00 31.79 232 GLY A CA 1
ATOM 1775 C C . GLY A 1 232 ? -18.134 23.496 -17.469 1.00 31.35 232 GLY A C 1
ATOM 1776 O O . GLY A 1 232 ? -19.076 22.937 -16.905 1.00 32.02 232 GLY A O 1
ATOM 1777 N N . TYR A 1 233 ? -16.860 23.151 -17.284 1.00 32.64 233 TYR A N 1
ATOM 1778 C CA . TYR A 1 233 ? -16.451 22.057 -16.403 1.00 33.41 233 TYR A CA 1
ATOM 1779 C C . TYR A 1 233 ? -17.010 22.221 -14.998 1.00 34.05 233 TYR A C 1
ATOM 1780 O O . TYR A 1 233 ? -17.074 23.329 -14.475 1.00 37.26 233 TYR A O 1
ATOM 1789 N N . ILE A 1 234 ? -17.410 21.108 -14.393 1.00 30.09 234 ILE A N 1
ATOM 1790 C CA . ILE A 1 234 ? -17.943 21.117 -13.038 1.00 32.91 234 ILE A CA 1
ATOM 1791 C C . ILE A 1 234 ? -17.037 20.346 -12.087 1.00 40.01 234 ILE A C 1
ATOM 1792 O O . ILE A 1 234 ? -16.701 19.190 -12.343 1.00 47.83 234 ILE A O 1
ATOM 1797 N N . TYR A 1 235 ? -16.647 20.985 -10.990 1.00 38.60 235 TYR A N 1
ATOM 1798 C CA . TYR A 1 235 ? -15.873 20.307 -9.959 1.00 38.74 235 TYR A CA 1
ATOM 1799 C C . TYR A 1 235 ? -16.799 19.690 -8.920 1.00 43.24 235 TYR A C 1
ATOM 1800 O O . TYR A 1 235 ? -17.572 20.390 -8.265 1.00 42.10 235 TYR A O 1
ATOM 1809 N N . ASN A 1 236 ? -16.724 18.372 -8.783 1.00 42.78 236 ASN A N 1
ATOM 1810 C CA . ASN A 1 236 ? -17.411 17.683 -7.702 1.00 46.33 236 ASN A CA 1
ATOM 1811 C C . ASN A 1 236 ? -16.458 17.436 -6.549 1.00 46.69 236 ASN A C 1
ATOM 1812 O O . ASN A 1 236 ? -15.513 16.660 -6.682 1.00 51.73 236 ASN A O 1
ATOM 1817 N N . PRO A 1 237 ? -16.693 18.108 -5.416 1.00 44.63 237 PRO A N 1
ATOM 1818 C CA . PRO A 1 237 ? -15.869 17.884 -4.229 1.00 47.14 237 PRO A CA 1
ATOM 1819 C C . PRO A 1 237 ? -15.868 16.417 -3.804 1.00 50.74 237 PRO A C 1
ATOM 1820 O O . PRO A 1 237 ? -14.825 15.923 -3.385 1.00 50.63 237 PRO A O 1
ATOM 1824 N N . GLU A 1 238 ? -16.998 15.727 -3.948 1.00 48.03 238 GLU A N 1
ATOM 1825 C CA . GLU A 1 238 ? -17.059 14.299 -3.637 1.00 47.50 238 GLU A CA 1
ATOM 1826 C C . GLU A 1 238 ? -16.163 13.490 -4.569 1.00 46.91 238 GLU A C 1
ATOM 1827 O O . GLU A 1 238 ? -15.557 12.501 -4.157 1.00 48.19 238 GLU A O 1
ATOM 1833 N N . ASP A 1 239 ? -16.081 13.919 -5.823 1.00 49.93 239 ASP A N 1
ATOM 1834 C CA . ASP A 1 239 ? -15.226 13.261 -6.802 1.00 50.21 239 ASP A CA 1
ATOM 1835 C C . ASP A 1 239 ? -13.812 13.815 -6.726 1.00 44.42 239 ASP A C 1
ATOM 1836 O O . ASP A 1 239 ? -12.838 13.092 -6.942 1.00 39.69 239 ASP A O 1
ATOM 1841 N N . GLY A 1 240 ? -13.709 15.104 -6.412 1.00 42.78 240 GLY A N 1
ATOM 1842 C CA . GLY A 1 240 ? -12.427 15.781 -6.351 1.00 42.81 240 GLY A CA 1
ATOM 1843 C C . GLY A 1 240 ? -11.727 15.760 -7.694 1.00 45.59 240 GLY A C 1
ATOM 1844 O O . GLY A 1 240 ? -12.361 15.577 -8.732 1.00 42.41 240 GLY A O 1
ATOM 1845 N N . ASP A 1 241 ? -10.413 15.950 -7.675 1.00 49.11 241 ASP A N 1
ATOM 1846 C CA . ASP A 1 241 ? -9.614 15.849 -8.892 1.00 47.83 241 ASP A CA 1
ATOM 1847 C C . ASP A 1 241 ? -8.356 15.025 -8.629 1.00 46.83 241 ASP A C 1
ATOM 1848 O O . ASP A 1 241 ? -7.255 15.571 -8.569 1.00 47.83 241 ASP A O 1
ATOM 1853 N N . PRO A 1 242 ? -8.522 13.702 -8.464 1.00 45.30 242 PRO A N 1
ATOM 1854 C CA . PRO A 1 242 ? -7.439 12.790 -8.072 1.00 45.97 242 PRO A CA 1
ATOM 1855 C C . PRO A 1 242 ? -6.243 12.790 -9.023 1.00 48.90 242 PRO A C 1
ATOM 1856 O O . PRO A 1 242 ? -5.109 12.882 -8.554 1.00 50.29 242 PRO A O 1
ATOM 1860 N N . ASP A 1 243 ? -6.490 12.696 -10.328 1.00 48.38 243 ASP A N 1
ATOM 1861 C CA . ASP A 1 243 ? -5.412 12.619 -11.316 1.00 41.91 243 ASP A CA 1
ATOM 1862 C C . ASP A 1 243 ? -4.461 13.814 -11.255 1.00 46.81 243 ASP A C 1
ATOM 1863 O O . ASP A 1 243 ? -3.330 13.739 -11.738 1.00 55.37 243 ASP A O 1
ATOM 1868 N N . ASN A 1 244 ? -4.921 14.913 -10.665 1.00 46.57 244 ASN A N 1
ATOM 1869 C CA . ASN A 1 244 ? -4.092 16.102 -10.515 1.00 48.99 244 ASN A CA 1
ATOM 1870 C C . ASN A 1 244 ? -3.882 16.486 -9.053 1.00 47.62 244 ASN A C 1
ATOM 1871 O O . ASN A 1 244 ? -3.939 17.662 -8.698 1.00 44.55 244 ASN A O 1
ATOM 1876 N N . GLY A 1 245 ? -3.647 15.485 -8.211 1.00 43.15 245 GLY A N 1
ATOM 1877 C CA . GLY A 1 245 ? -3.303 15.711 -6.818 1.00 48.62 245 GLY A CA 1
ATOM 1878 C C . GLY A 1 245 ? -4.339 16.451 -5.994 1.00 49.42 245 GLY A C 1
ATOM 1879 O O . GLY A 1 245 ? -3.994 17.310 -5.183 1.00 55.11 245 GLY A O 1
ATOM 1880 N N . VAL A 1 246 ? -5.611 16.131 -6.208 1.00 53.00 246 VAL A N 1
ATOM 1881 C CA . VAL A 1 246 ? -6.687 16.658 -5.374 1.00 50.45 246 VAL A CA 1
ATOM 1882 C C . VAL A 1 246 ? -7.619 15.512 -4.988 1.00 45.37 246 VAL A C 1
ATOM 1883 O O . VAL A 1 246 ? -8.526 15.153 -5.737 1.00 42.96 246 VAL A O 1
ATOM 1887 N N . ASN A 1 247 ? -7.372 14.930 -3.819 1.00 44.18 247 ASN A N 1
ATOM 1888 C CA . ASN A 1 247 ? -8.125 13.770 -3.358 1.00 45.56 247 ASN A CA 1
ATOM 1889 C C . ASN A 1 247 ? -9.622 14.043 -3.265 1.00 41.29 247 ASN A C 1
ATOM 1890 O O . ASN A 1 247 ? -10.029 15.147 -2.912 1.00 42.06 247 ASN A O 1
ATOM 1895 N N . PRO A 1 248 ? -10.447 13.035 -3.594 1.00 46.68 248 PRO A N 1
ATOM 1896 C CA . PRO A 1 248 ? -11.905 13.160 -3.502 1.00 45.30 248 PRO A CA 1
ATOM 1897 C C . PRO A 1 248 ? -12.349 13.537 -2.092 1.00 40.56 248 PRO A C 1
ATOM 1898 O O . PRO A 1 248 ? -11.725 13.110 -1.121 1.00 45.09 248 PRO A O 1
ATOM 1902 N N . GLY A 1 249 ? -13.406 14.335 -1.986 1.00 42.70 249 GLY A N 1
ATOM 1903 C CA . GLY A 1 249 ? -13.863 14.814 -0.695 1.00 46.05 249 GLY A CA 1
ATOM 1904 C C . GLY A 1 249 ? -13.252 16.159 -0.352 1.00 41.95 249 GLY A C 1
ATOM 1905 O O . GLY A 1 249 ? -13.560 16.746 0.684 1.00 47.56 249 GLY A O 1
ATOM 1906 N N . THR A 1 250 ? -12.374 16.645 -1.223 1.00 40.66 250 THR A N 1
ATOM 1907 C CA . THR A 1 250 ? -11.719 17.930 -1.009 1.00 40.26 250 THR A CA 1
ATOM 1908 C C . THR A 1 250 ? -12.672 19.084 -1.300 1.00 48.69 250 THR A C 1
ATOM 1909 O O . THR A 1 250 ? -13.352 19.096 -2.326 1.00 55.95 250 THR A O 1
ATOM 1913 N N . ASP A 1 251 ? -12.727 20.043 -0.381 1.00 47.56 251 ASP A N 1
ATOM 1914 C CA . ASP A 1 251 ? -13.510 21.255 -0.581 1.00 43.94 251 ASP A CA 1
ATOM 1915 C C . ASP A 1 251 ? -12.833 22.123 -1.634 1.00 45.60 251 ASP A C 1
ATOM 1916 O O . ASP A 1 251 ? -11.620 22.048 -1.820 1.00 50.61 251 ASP A O 1
ATOM 1921 N N . PHE A 1 252 ? -13.616 22.945 -2.320 1.00 47.82 252 PHE A N 1
ATOM 1922 C CA . PHE A 1 252 ? -13.076 23.806 -3.363 1.00 39.55 252 PHE A CA 1
ATOM 1923 C C . PHE A 1 252 ? -12.140 24.863 -2.786 1.00 45.59 252 PHE A C 1
ATOM 1924 O O . PHE A 1 252 ? -11.140 25.223 -3.405 1.00 49.48 252 PHE A O 1
ATOM 1932 N N . LYS A 1 253 ? -12.464 25.352 -1.595 1.00 48.17 253 LYS A N 1
ATOM 1933 C CA . LYS A 1 253 ? -11.675 26.406 -0.966 1.00 45.27 253 LYS A CA 1
ATOM 1934 C C . LYS A 1 253 ? -10.364 25.875 -0.391 1.00 41.81 253 LYS A C 1
ATOM 1935 O O . LYS A 1 253 ? -9.450 26.646 -0.099 1.00 45.94 253 LYS A O 1
ATOM 1941 N N . ASP A 1 254 ? -10.275 24.558 -0.235 1.00 43.85 254 ASP A N 1
ATOM 1942 C CA . ASP A 1 254 ? -9.071 23.930 0.299 1.00 44.72 254 ASP A CA 1
ATOM 1943 C C . ASP A 1 254 ? -8.111 23.546 -0.819 1.00 47.27 254 ASP A C 1
ATOM 1944 O O . ASP A 1 254 ? -6.996 23.089 -0.568 1.00 45.99 254 ASP A O 1
ATOM 1949 N N . ILE A 1 255 ? -8.557 23.733 -2.055 1.00 46.75 255 ILE A N 1
ATOM 1950 C CA . ILE A 1 255 ? -7.736 23.444 -3.221 1.00 44.03 255 ILE A CA 1
ATOM 1951 C C . ILE A 1 255 ? -6.673 24.526 -3.409 1.00 47.14 255 ILE A C 1
ATOM 1952 O O . ILE A 1 255 ? -6.989 25.717 -3.400 1.00 46.81 255 ILE A O 1
ATOM 1957 N N . PRO A 1 256 ? -5.403 24.110 -3.560 1.00 45.26 256 PRO A N 1
ATOM 1958 C CA . PRO A 1 256 ? -4.272 25.030 -3.733 1.00 41.69 256 PRO A CA 1
ATOM 1959 C C . PRO A 1 256 ? -4.480 25.986 -4.903 1.00 47.11 256 PRO A C 1
ATOM 1960 O O . PRO A 1 256 ? -4.936 25.574 -5.966 1.00 45.64 256 PRO A O 1
ATOM 1964 N N . ASP A 1 257 ? -4.136 27.253 -4.700 1.00 41.29 257 ASP A N 1
ATOM 1965 C CA . ASP A 1 257 ? -4.454 28.313 -5.654 1.00 40.11 257 ASP A CA 1
ATOM 1966 C C . ASP A 1 257 ? -3.678 28.232 -6.970 1.00 46.49 257 ASP A C 1
ATOM 1967 O O . ASP A 1 257 ? -3.868 29.067 -7.854 1.00 55.38 257 ASP A O 1
ATOM 1972 N N . ASP A 1 258 ? -2.806 27.238 -7.101 1.00 40.78 258 ASP A N 1
ATOM 1973 C CA . ASP A 1 258 ? -2.102 27.019 -8.358 1.00 41.96 258 ASP A CA 1
ATOM 1974 C C . ASP A 1 258 ? -2.734 25.854 -9.113 1.00 47.56 258 ASP A C 1
ATOM 1975 O O . ASP A 1 258 ? -2.095 25.221 -9.951 1.00 49.06 258 ASP A O 1
ATOM 1980 N N . TRP A 1 259 ? -3.996 25.583 -8.799 1.00 46.96 259 TRP A N 1
ATOM 1981 C CA . TRP A 1 259 ? -4.768 24.544 -9.466 1.00 41.27 259 TRP A CA 1
ATOM 1982 C C . TRP A 1 259 ? -5.495 25.183 -10.640 1.00 37.66 259 TRP A C 1
ATOM 1983 O O . TRP A 1 259 ? -5.765 26.391 -10.631 1.00 39.64 259 TRP A O 1
ATOM 1994 N N . VAL A 1 260 ? -5.792 24.386 -11.660 1.00 37.61 260 VAL A N 1
ATOM 1995 C CA . VAL A 1 260 ? -6.465 24.903 -12.842 1.00 35.59 260 VAL A CA 1
ATOM 1996 C C . VAL A 1 260 ? -7.609 23.992 -13.253 1.00 36.61 260 VAL A C 1
ATOM 1997 O O . VAL A 1 260 ? -7.773 22.895 -12.696 1.00 41.32 260 VAL A O 1
ATOM 2001 N N . CYS A 1 261 ? -8.391 24.458 -14.227 1.00 37.99 261 CYS A N 1
ATOM 2002 C CA . CYS A 1 261 ? -9.464 23.660 -14.791 1.00 31.31 261 CYS A CA 1
ATOM 2003 C C . CYS A 1 261 ? -8.808 22.483 -15.510 1.00 35.08 261 CYS A C 1
ATOM 2004 O O . CYS A 1 261 ? -7.923 22.671 -16.341 1.00 36.38 261 CYS A O 1
ATOM 2007 N N . PRO A 1 262 ? -9.186 21.254 -15.130 1.00 37.49 262 PRO A N 1
ATOM 2008 C CA . PRO A 1 262 ? -8.536 20.066 -15.706 1.00 32.29 262 PRO A CA 1
ATOM 2009 C C . PRO A 1 262 ? -8.774 19.934 -17.217 1.00 32.86 262 PRO A C 1
ATOM 2010 O O . PRO A 1 262 ? -7.930 19.381 -17.922 1.00 34.74 262 PRO A O 1
ATOM 2014 N N . LEU A 1 263 ? -9.889 20.461 -17.712 1.00 36.37 263 LEU A N 1
ATOM 2015 C CA . LEU A 1 263 ? -10.186 20.424 -19.141 1.00 33.07 263 LEU A CA 1
ATOM 2016 C C . LEU A 1 263 ? -9.619 21.665 -19.827 1.00 34.48 263 LEU A C 1
ATOM 2017 O O . LEU A 1 263 ? -8.790 21.565 -20.758 1.00 41.12 263 LEU A O 1
ATOM 2022 N N . CYS A 1 264 ? -10.051 22.837 -19.355 1.00 35.72 264 CYS A N 1
ATOM 2023 C CA . CYS A 1 264 ? -9.695 24.102 -20.012 1.00 32.33 264 CYS A CA 1
ATOM 2024 C C . CYS A 1 264 ? -8.325 24.650 -19.661 1.00 34.18 264 CYS A C 1
ATOM 2025 O O . CYS A 1 264 ? -7.707 25.368 -20.458 1.00 39.12 264 CYS A O 1
ATOM 2028 N N . GLY A 1 265 ? -7.895 24.378 -18.440 1.00 35.46 265 GLY A N 1
ATOM 2029 C CA . GLY A 1 265 ? -6.574 24.786 -18.028 1.00 36.48 265 GLY A CA 1
ATOM 2030 C C . GLY A 1 265 ? -6.486 26.171 -17.422 1.00 38.29 265 GLY A C 1
ATOM 2031 O O . GLY A 1 265 ? -5.380 26.640 -17.117 1.00 34.63 265 GLY A O 1
ATOM 2032 N N . VAL A 1 266 ? -7.633 26.827 -17.241 1.00 36.64 266 VAL A N 1
ATOM 2033 C CA . VAL A 1 266 ? -7.648 28.170 -16.665 1.00 34.83 266 VAL A CA 1
ATOM 2034 C C . VAL A 1 266 ? -7.608 28.160 -15.141 1.00 33.58 266 VAL A C 1
ATOM 2035 O O . VAL A 1 266 ? -7.933 27.159 -14.499 1.00 35.97 266 VAL A O 1
ATOM 2039 N N . GLY A 1 267 ? -7.241 29.308 -14.577 1.00 34.41 267 GLY A N 1
ATOM 2040 C CA . GLY A 1 267 ? -7.103 29.475 -13.139 1.00 35.04 267 GLY A CA 1
ATOM 2041 C C . GLY A 1 267 ? -8.339 29.193 -12.302 1.00 33.76 267 GLY A C 1
ATOM 2042 O O . GLY A 1 267 ? -9.447 29.046 -12.831 1.00 35.40 267 GLY A O 1
ATOM 2043 N N . LYS A 1 268 ? -8.132 29.125 -10.988 1.00 38.52 268 LYS A N 1
ATOM 2044 C CA . LYS A 1 268 ? -9.185 28.836 -10.030 1.00 31.13 268 LYS A CA 1
ATOM 2045 C C . LYS A 1 268 ? -10.120 30.031 -9.889 1.00 34.56 268 LYS A C 1
ATOM 2046 O O . LYS A 1 268 ? -11.279 29.876 -9.491 1.00 33.85 268 LYS A O 1
ATOM 2052 N N . ASP A 1 269 ? -9.613 31.214 -10.236 1.00 39.01 269 ASP A N 1
ATOM 2053 C CA . ASP A 1 269 ? -10.383 32.451 -10.158 1.00 35.38 269 ASP A CA 1
ATOM 2054 C C . ASP A 1 269 ? -11.489 32.484 -11.210 1.00 40.64 269 ASP A C 1
ATOM 2055 O O . ASP A 1 269 ? -12.404 33.304 -11.140 1.00 42.21 269 ASP A O 1
ATOM 2060 N N . GLN A 1 270 ? -11.405 31.574 -12.177 1.00 39.30 270 GLN A N 1
ATOM 2061 C CA . GLN A 1 270 ? -12.385 31.501 -13.253 1.00 34.97 270 GLN A CA 1
ATOM 2062 C C . GLN A 1 270 ? -13.565 30.610 -12.860 1.00 38.18 270 GLN A C 1
ATOM 2063 O O . GLN A 1 270 ? -14.467 30.374 -13.667 1.00 38.49 270 GLN A O 1
ATOM 2069 N N . PHE A 1 271 ? -13.561 30.115 -11.624 1.00 38.84 271 PHE A N 1
ATOM 2070 C CA . PHE A 1 271 ? -14.623 29.218 -11.178 1.00 35.12 271 PHE A CA 1
ATOM 2071 C C . PHE A 1 271 ? -15.683 29.956 -10.360 1.00 35.67 271 PHE A C 1
ATOM 2072 O O . PHE A 1 271 ? -15.391 30.979 -9.723 1.00 36.03 271 PHE A O 1
ATOM 2080 N N . GLU A 1 272 ? -16.908 29.435 -10.390 1.00 34.11 272 GLU A N 1
ATOM 2081 C CA . GLU A 1 272 ? -18.033 30.080 -9.728 1.00 37.71 272 GLU A CA 1
ATOM 2082 C C . GLU A 1 272 ? -18.979 29.018 -9.205 1.00 39.17 272 GLU A C 1
ATOM 2083 O O . GLU A 1 272 ? -19.232 28.036 -9.888 1.00 38.03 272 GLU A O 1
ATOM 2089 N N . GLU A 1 273 ? -19.520 29.219 -8.008 1.00 38.93 273 GLU A N 1
ATOM 2090 C CA . GLU A 1 273 ? -20.349 28.190 -7.391 1.00 44.50 273 GLU A CA 1
ATOM 2091 C C . GLU A 1 273 ? -21.580 27.871 -8.229 1.00 43.25 273 GLU A C 1
ATOM 2092 O O . GLU A 1 273 ? -22.139 28.746 -8.888 1.00 48.74 273 GLU A O 1
ATOM 2098 N N . VAL A 1 274 ? -21.973 26.602 -8.218 1.00 45.04 274 VAL A N 1
ATOM 2099 C CA . VAL A 1 274 ? -23.207 26.170 -8.856 1.00 44.29 274 VAL A CA 1
ATOM 2100 C C . VAL A 1 274 ? -24.395 26.435 -7.938 1.00 56.65 274 VAL A C 1
ATOM 2101 O O . VAL A 1 274 ? -24.289 27.194 -6.974 1.00 63.77 274 VAL A O 1
#